Protein AF-A0A257Q2L9-F1 (afdb_monomer)

Structure (mmCIF, N/CA/C/O backbone):
data_AF-A0A257Q2L9-F1
#
_entry.id   AF-A0A257Q2L9-F1
#
loop_
_atom_site.group_PDB
_atom_site.id
_atom_site.type_symbol
_atom_site.label_atom_id
_atom_site.label_alt_id
_atom_site.label_comp_id
_atom_site.label_asym_id
_atom_site.label_entity_id
_atom_site.label_seq_id
_atom_site.pdbx_PDB_ins_code
_atom_site.Cartn_x
_atom_site.Cartn_y
_atom_site.Cartn_z
_atom_site.occupancy
_atom_site.B_iso_or_equiv
_atom_site.auth_seq_id
_atom_site.auth_comp_id
_atom_site.auth_asym_id
_atom_site.auth_atom_id
_atom_site.pdbx_PDB_model_num
ATOM 1 N N . PHE A 1 1 ? 18.406 -19.807 -4.030 1.00 79.56 1 PHE A N 1
ATOM 2 C CA . PHE A 1 1 ? 18.430 -18.349 -3.779 1.00 79.56 1 PHE A CA 1
ATOM 3 C C . PHE A 1 1 ? 18.329 -17.636 -5.131 1.00 79.56 1 PHE A C 1
ATOM 5 O O . PHE A 1 1 ? 18.786 -18.231 -6.098 1.00 79.56 1 PHE A O 1
ATOM 12 N N . ARG A 1 2 ? 17.695 -16.455 -5.247 1.00 90.94 2 ARG A N 1
ATOM 13 C CA . ARG A 1 2 ? 17.621 -15.678 -6.510 1.00 90.94 2 ARG A CA 1
ATOM 14 C C . ARG A 1 2 ? 18.375 -14.357 -6.342 1.00 90.94 2 ARG A C 1
ATOM 16 O O . ARG A 1 2 ? 18.361 -13.810 -5.246 1.00 90.94 2 ARG A O 1
ATOM 23 N N . VAL A 1 3 ? 19.000 -13.860 -7.408 1.00 91.69 3 VAL A N 1
ATOM 24 C CA . VAL A 1 3 ? 19.882 -12.676 -7.382 1.00 91.69 3 VAL A CA 1
ATOM 25 C C . VAL A 1 3 ? 19.344 -11.597 -8.317 1.00 91.69 3 VAL A C 1
ATOM 27 O O . VAL A 1 3 ? 18.954 -11.907 -9.443 1.00 91.69 3 VAL A O 1
ATOM 30 N N . ALA A 1 4 ? 19.328 -10.350 -7.854 1.00 92.25 4 ALA A N 1
ATOM 31 C CA . ALA A 1 4 ? 19.009 -9.176 -8.658 1.00 92.25 4 ALA A CA 1
ATOM 32 C C . ALA A 1 4 ? 20.261 -8.302 -8.805 1.00 92.25 4 ALA A C 1
ATOM 34 O O . ALA A 1 4 ? 20.980 -8.122 -7.822 1.00 92.25 4 ALA A O 1
ATOM 35 N N . LEU A 1 5 ? 20.513 -7.783 -10.008 1.00 91.50 5 LEU A N 1
ATOM 36 C CA . LEU A 1 5 ? 21.499 -6.722 -10.220 1.00 91.50 5 LEU A CA 1
ATOM 37 C C . LEU A 1 5 ? 20.804 -5.377 -10.022 1.00 91.50 5 LEU A C 1
ATOM 39 O O . LEU A 1 5 ? 19.826 -5.092 -10.712 1.00 91.50 5 LEU A O 1
ATOM 43 N N . ASP A 1 6 ? 21.282 -4.628 -9.034 1.00 89.12 6 ASP A N 1
ATOM 44 C CA . ASP A 1 6 ? 20.746 -3.330 -8.622 1.00 89.12 6 ASP A CA 1
ATOM 45 C C . ASP A 1 6 ? 21.347 -2.198 -9.461 1.00 89.12 6 ASP A C 1
ATOM 47 O O . ASP A 1 6 ? 22.515 -2.309 -9.844 1.00 89.12 6 ASP A O 1
ATOM 51 N N . ASP A 1 7 ? 20.564 -1.151 -9.749 1.00 82.25 7 ASP A N 1
ATOM 52 C CA . ASP A 1 7 ? 20.963 -0.005 -10.587 1.00 82.25 7 ASP A CA 1
ATOM 53 C C . ASP A 1 7 ? 21.681 -0.422 -11.894 1.00 82.25 7 ASP A C 1
ATOM 55 O O . ASP A 1 7 ? 22.697 0.155 -12.295 1.00 82.25 7 ASP A O 1
ATOM 59 N N . PHE A 1 8 ? 21.198 -1.484 -12.553 1.00 81.94 8 PHE A N 1
ATOM 60 C CA . PHE A 1 8 ? 21.878 -2.033 -13.723 1.00 81.94 8 PHE A CA 1
ATOM 61 C C . PHE A 1 8 ? 21.611 -1.148 -14.945 1.00 81.94 8 PHE A C 1
ATOM 63 O O . PHE A 1 8 ? 20.453 -0.980 -15.314 1.00 81.94 8 PHE A O 1
ATOM 70 N N . PRO A 1 9 ? 22.633 -0.615 -15.629 1.00 78.12 9 PRO A N 1
ATOM 71 C CA . PRO A 1 9 ? 22.407 0.316 -16.723 1.00 78.12 9 PRO A CA 1
ATOM 72 C C . PRO A 1 9 ? 21.782 -0.399 -17.930 1.00 78.12 9 PRO A C 1
ATOM 74 O O . PRO A 1 9 ? 22.234 -1.458 -18.381 1.00 78.12 9 PRO A O 1
ATOM 77 N N . SER A 1 10 ? 20.713 0.188 -18.472 1.00 74.62 10 SER A N 1
ATOM 78 C CA . SER A 1 10 ? 19.869 -0.429 -19.511 1.00 74.62 10 SER A CA 1
ATOM 79 C C . SER A 1 10 ? 20.574 -0.733 -20.844 1.00 74.62 10 SER A C 1
ATOM 81 O O . SER A 1 10 ? 20.039 -1.480 -21.666 1.00 74.62 10 SER A O 1
ATOM 83 N N . ASN A 1 11 ? 21.775 -0.201 -21.065 1.00 76.94 11 ASN A N 1
ATOM 84 C CA . ASN A 1 11 ? 22.601 -0.402 -22.258 1.00 76.94 11 ASN A CA 1
ATOM 85 C C . ASN A 1 11 ? 23.634 -1.541 -22.144 1.00 76.94 11 ASN A C 1
ATOM 87 O O . ASN A 1 11 ? 24.137 -1.970 -23.183 1.00 76.94 11 ASN A O 1
ATOM 91 N N . ASP A 1 12 ? 23.915 -2.078 -20.950 1.00 78.25 12 ASP A N 1
ATOM 92 C CA . ASP A 1 12 ? 25.084 -2.953 -20.731 1.00 78.25 12 ASP A CA 1
ATOM 93 C C . ASP A 1 12 ? 24.740 -4.429 -20.455 1.00 78.25 12 ASP A C 1
ATOM 95 O O . ASP A 1 12 ? 25.491 -5.148 -19.796 1.00 78.25 12 ASP A O 1
ATOM 99 N N . ILE A 1 13 ? 23.636 -4.943 -21.011 1.00 72.00 13 ILE A N 1
ATOM 100 C CA . ILE A 1 13 ? 23.173 -6.335 -20.798 1.00 72.00 13 ILE A CA 1
ATOM 101 C C . ILE A 1 13 ? 24.238 -7.413 -21.133 1.00 72.00 13 ILE A C 1
ATOM 103 O O . ILE A 1 13 ? 24.156 -8.542 -20.652 1.00 72.00 13 ILE A O 1
ATOM 107 N N . GLY A 1 14 ? 25.267 -7.092 -21.922 1.00 72.19 14 GLY A N 1
ATOM 108 C CA . GLY A 1 14 ? 26.355 -8.018 -22.265 1.00 72.19 14 GLY A CA 1
ATOM 109 C C . GLY A 1 14 ? 27.390 -8.279 -21.160 1.00 72.19 14 GLY A C 1
ATOM 110 O O . GLY A 1 14 ? 28.328 -9.043 -21.392 1.00 72.19 14 GLY A O 1
ATOM 111 N N . LEU A 1 15 ? 27.278 -7.648 -19.986 1.00 77.06 15 LEU A N 1
ATOM 112 C CA . LEU A 1 15 ? 28.275 -7.793 -18.924 1.00 77.06 15 LEU A CA 1
ATOM 113 C C . LEU A 1 15 ? 28.294 -9.214 -18.317 1.00 77.06 15 LEU A C 1
ATOM 115 O O . LEU A 1 15 ? 27.237 -9.786 -18.051 1.00 77.06 15 LEU A O 1
ATOM 119 N N . PRO A 1 16 ? 29.475 -9.779 -17.985 1.00 80.81 16 PRO A N 1
ATOM 120 C CA . PRO A 1 16 ? 29.584 -11.128 -17.413 1.00 80.81 16 PRO A CA 1
ATOM 121 C C . PRO A 1 16 ? 28.797 -11.339 -16.112 1.00 80.81 16 PRO A C 1
ATOM 123 O O . PRO A 1 16 ? 28.384 -12.458 -15.811 1.00 80.81 16 PRO A O 1
ATOM 126 N N . CYS A 1 17 ? 28.568 -10.273 -15.339 1.00 78.31 17 CYS A N 1
ATOM 127 C CA . CYS A 1 17 ? 27.789 -10.326 -14.102 1.00 78.31 17 CYS A CA 1
ATOM 128 C C . CYS A 1 17 ? 26.322 -10.731 -14.330 1.00 78.31 17 CYS A C 1
ATOM 130 O O . CYS A 1 17 ? 25.695 -11.283 -13.425 1.00 78.31 17 CYS A O 1
ATOM 132 N N . VAL A 1 18 ? 25.801 -10.533 -15.543 1.00 84.50 18 VAL A N 1
ATOM 133 C CA . VAL A 1 18 ? 24.432 -10.885 -15.930 1.00 84.50 18 VAL A CA 1
ATOM 134 C C . VAL A 1 18 ? 24.221 -12.401 -15.968 1.00 84.50 18 VAL A C 1
ATOM 136 O O . VAL A 1 18 ? 23.129 -12.873 -15.663 1.00 84.50 18 VAL A O 1
ATOM 139 N N . ALA A 1 19 ? 25.269 -13.184 -16.247 1.00 82.62 19 ALA A N 1
ATOM 140 C CA . ALA A 1 19 ? 25.170 -14.636 -16.424 1.00 82.62 19 ALA A CA 1
ATOM 141 C C . ALA A 1 19 ? 24.644 -15.392 -15.187 1.00 82.62 19 ALA A C 1
ATOM 143 O O . ALA A 1 19 ? 24.067 -16.466 -15.327 1.00 82.62 19 ALA A O 1
ATOM 144 N N . ASN A 1 20 ? 24.828 -14.837 -13.983 1.00 86.19 20 ASN A N 1
ATOM 145 C CA . ASN A 1 20 ? 24.382 -15.446 -12.721 1.00 86.19 20 ASN A CA 1
ATOM 146 C C . ASN A 1 20 ? 23.186 -14.712 -12.084 1.00 86.19 20 ASN A C 1
ATOM 148 O O . ASN A 1 20 ? 22.755 -15.048 -10.973 1.00 86.19 20 ASN A O 1
ATOM 152 N N . ALA A 1 21 ? 22.660 -13.689 -12.756 1.00 91.38 21 ALA A N 1
ATOM 153 C CA . ALA A 1 21 ? 21.521 -12.925 -12.283 1.00 91.38 21 ALA A CA 1
ATOM 154 C C . ALA A 1 21 ? 20.202 -13.623 -12.640 1.00 91.38 21 ALA A C 1
ATOM 156 O O . ALA A 1 21 ? 20.114 -14.417 -13.569 1.00 91.38 21 ALA A O 1
ATOM 157 N N . HIS A 1 22 ? 19.160 -13.326 -11.869 1.00 93.75 22 HIS A N 1
ATOM 158 C CA . HIS A 1 22 ? 17.783 -13.741 -12.158 1.00 93.75 22 HIS A CA 1
ATOM 159 C C . HIS A 1 22 ? 16.908 -12.533 -12.499 1.00 93.75 22 HIS A C 1
ATOM 161 O O . HIS A 1 22 ? 15.916 -12.668 -13.214 1.00 93.75 22 HIS A O 1
ATOM 167 N N . TYR A 1 23 ? 17.271 -11.364 -11.964 1.00 94.69 23 TYR A N 1
ATOM 168 C CA . TYR A 1 23 ? 16.566 -10.113 -12.174 1.00 94.69 23 TYR A CA 1
ATOM 169 C C . TYR A 1 23 ? 17.534 -8.993 -12.546 1.00 94.69 23 TYR A C 1
ATOM 171 O O . TYR A 1 23 ? 18.633 -8.921 -11.990 1.00 94.69 23 TYR A O 1
ATOM 179 N N . LEU A 1 24 ? 17.089 -8.098 -13.421 1.00 93.81 24 LEU A N 1
ATOM 180 C CA . LEU A 1 24 ? 17.705 -6.793 -13.648 1.00 93.81 24 LEU A CA 1
ATOM 181 C C . LEU A 1 24 ? 16.783 -5.717 -13.084 1.00 93.81 24 LEU A C 1
ATOM 183 O O . LEU A 1 24 ? 15.588 -5.716 -13.396 1.00 93.81 24 LEU A O 1
ATOM 187 N N . LYS A 1 25 ? 17.328 -4.837 -12.246 1.00 94.75 25 LYS A N 1
ATOM 188 C CA . LYS A 1 25 ? 16.628 -3.648 -11.768 1.00 94.75 25 LYS A CA 1
ATOM 189 C C . LYS A 1 25 ? 17.051 -2.445 -12.606 1.00 94.75 25 LYS A C 1
ATOM 191 O O . LYS A 1 25 ? 18.247 -2.196 -12.733 1.00 94.75 25 LYS A O 1
ATOM 196 N N . PHE A 1 26 ? 16.071 -1.746 -13.174 1.00 94.19 26 PHE A N 1
ATOM 197 C CA . PHE A 1 26 ? 16.272 -0.513 -13.936 1.00 94.19 26 PHE A CA 1
ATOM 198 C C . PHE A 1 26 ? 15.628 0.663 -13.216 1.00 94.19 26 PHE A C 1
ATOM 200 O O . PHE A 1 26 ? 14.443 0.600 -12.871 1.00 94.19 26 PHE A O 1
ATOM 207 N N . ASP A 1 27 ? 16.388 1.739 -13.047 1.00 93.75 27 ASP A N 1
ATOM 208 C CA . ASP A 1 27 ? 15.905 2.981 -12.455 1.00 93.75 27 ASP A CA 1
ATOM 209 C C . ASP A 1 27 ? 15.210 3.820 -13.534 1.00 93.75 27 ASP A C 1
ATOM 211 O O . ASP A 1 27 ? 15.847 4.354 -14.443 1.00 93.75 27 ASP A O 1
ATOM 215 N N . VAL A 1 28 ? 13.886 3.963 -13.428 1.00 93.81 28 VAL A N 1
ATOM 216 C CA . VAL A 1 28 ? 13.082 4.704 -14.414 1.00 93.81 28 VAL A CA 1
ATOM 217 C C . VAL A 1 28 ? 13.475 6.179 -14.494 1.00 93.81 28 VAL A C 1
ATOM 219 O O . VAL A 1 28 ? 13.439 6.749 -15.586 1.00 93.81 28 VAL A O 1
ATOM 222 N N . LEU A 1 29 ? 13.895 6.788 -13.381 1.00 90.88 29 LEU A N 1
ATOM 223 C CA . LEU A 1 29 ? 14.306 8.193 -13.342 1.00 90.88 29 LEU A CA 1
ATOM 224 C C . LEU A 1 29 ? 15.681 8.405 -13.989 1.00 90.88 29 LEU A C 1
ATOM 226 O O . LEU A 1 29 ? 15.921 9.464 -14.570 1.00 90.88 29 LEU A O 1
ATOM 230 N N . ALA A 1 30 ? 16.578 7.417 -13.900 1.00 90.69 30 ALA A N 1
ATOM 231 C CA . ALA A 1 30 ? 17.928 7.505 -14.459 1.00 90.69 30 ALA A CA 1
ATOM 232 C C . ALA A 1 30 ? 18.009 7.041 -15.926 1.00 90.69 30 ALA A C 1
ATOM 234 O O . ALA A 1 30 ? 18.614 7.713 -16.766 1.00 90.69 30 ALA A O 1
ATOM 235 N N . ASP A 1 31 ? 17.403 5.898 -16.253 1.00 89.69 31 ASP A N 1
ATOM 236 C CA . ASP A 1 31 ? 17.463 5.299 -17.589 1.00 89.69 31 ASP A CA 1
ATOM 237 C C . ASP A 1 31 ? 16.435 5.910 -18.553 1.00 89.69 31 ASP A C 1
ATOM 239 O O . ASP A 1 31 ? 16.732 6.114 -19.739 1.00 89.69 31 ASP A O 1
ATOM 243 N N . GLY A 1 32 ? 15.243 6.227 -18.042 1.00 92.25 32 GLY A N 1
ATOM 244 C CA . GLY A 1 32 ? 14.082 6.648 -18.820 1.00 92.25 32 GLY A CA 1
ATOM 245 C C . GLY A 1 32 ? 13.298 5.478 -19.430 1.00 92.25 32 GLY A C 1
ATOM 246 O O . GLY A 1 32 ? 13.857 4.466 -19.865 1.00 92.25 32 GLY A O 1
ATOM 247 N N . VAL A 1 33 ? 11.975 5.649 -19.517 1.00 93.69 33 VAL A N 1
ATOM 248 C CA . VAL A 1 33 ? 11.012 4.630 -19.981 1.00 93.69 33 VAL A CA 1
ATOM 249 C C . VAL A 1 33 ? 11.373 4.055 -21.357 1.00 93.69 33 VAL A C 1
ATOM 251 O O . VAL A 1 33 ? 11.380 2.838 -21.540 1.00 93.69 33 VAL A O 1
ATOM 254 N N . ASP A 1 34 ? 11.740 4.906 -22.318 1.00 93.00 34 ASP A N 1
ATOM 255 C CA . ASP A 1 34 ? 12.025 4.482 -23.696 1.00 93.00 34 ASP A CA 1
ATOM 256 C C . ASP A 1 34 ? 13.217 3.530 -23.812 1.00 93.00 34 ASP A C 1
ATOM 258 O O . ASP A 1 34 ? 13.216 2.627 -24.657 1.00 93.00 34 ASP A O 1
ATOM 262 N N . LYS A 1 35 ? 14.258 3.737 -22.996 1.00 91.19 35 LYS A N 1
ATOM 263 C CA . LYS A 1 35 ? 15.434 2.860 -23.003 1.00 91.19 35 LYS A CA 1
ATOM 264 C C . LYS A 1 35 ? 15.086 1.520 -22.386 1.00 91.19 35 LYS A C 1
ATOM 266 O O . LYS A 1 35 ? 15.336 0.492 -23.010 1.00 91.19 35 LYS A O 1
ATOM 271 N N . ILE A 1 36 ? 14.429 1.540 -21.226 1.00 92.69 36 ILE A N 1
ATOM 272 C CA . ILE A 1 36 ? 13.998 0.323 -20.537 1.00 92.69 36 ILE A CA 1
ATOM 273 C C . ILE A 1 36 ? 13.116 -0.519 -21.465 1.00 92.69 36 ILE A C 1
ATOM 275 O O . ILE A 1 36 ? 13.408 -1.698 -21.658 1.00 92.69 36 ILE A O 1
ATOM 279 N N . ASN A 1 37 ? 12.129 0.090 -22.133 1.00 93.12 37 ASN A N 1
ATOM 280 C CA . ASN A 1 37 ? 11.228 -0.590 -23.072 1.00 93.12 37 ASN A CA 1
ATOM 281 C C . ASN A 1 37 ? 11.967 -1.366 -24.176 1.00 93.12 37 ASN A C 1
ATOM 283 O O . ASN A 1 37 ? 11.592 -2.491 -24.504 1.00 93.12 37 ASN A O 1
ATOM 287 N N . LYS A 1 38 ? 13.042 -0.799 -24.739 1.00 90.75 38 LYS A N 1
ATOM 288 C CA . LYS A 1 38 ? 13.854 -1.459 -25.784 1.00 90.75 38 LYS A CA 1
ATOM 289 C C . LYS A 1 38 ? 14.692 -2.618 -25.238 1.00 90.75 38 LYS A C 1
ATOM 291 O O . LYS A 1 38 ? 15.034 -3.543 -25.974 1.00 90.75 38 LYS A O 1
ATOM 296 N N . THR A 1 39 ? 15.008 -2.560 -23.954 1.00 90.69 39 THR A N 1
ATOM 297 C CA . THR A 1 39 ? 15.919 -3.456 -23.242 1.00 90.69 39 THR A CA 1
ATOM 298 C C . THR A 1 39 ? 15.195 -4.684 -22.667 1.00 90.69 39 THR A C 1
ATOM 300 O O . THR A 1 39 ? 15.799 -5.758 -22.593 1.00 90.69 39 THR A O 1
ATOM 303 N N . VAL A 1 40 ? 13.890 -4.589 -22.356 1.00 93.12 40 VAL A N 1
ATOM 304 C CA . VAL A 1 40 ? 13.092 -5.692 -21.768 1.00 93.12 40 VAL A CA 1
ATOM 305 C C . VAL A 1 40 ? 13.169 -6.978 -22.594 1.00 93.12 40 VAL A C 1
ATOM 307 O O . VAL A 1 40 ? 13.522 -8.035 -22.071 1.00 93.12 40 VAL A O 1
ATOM 310 N N . ALA A 1 41 ? 12.913 -6.893 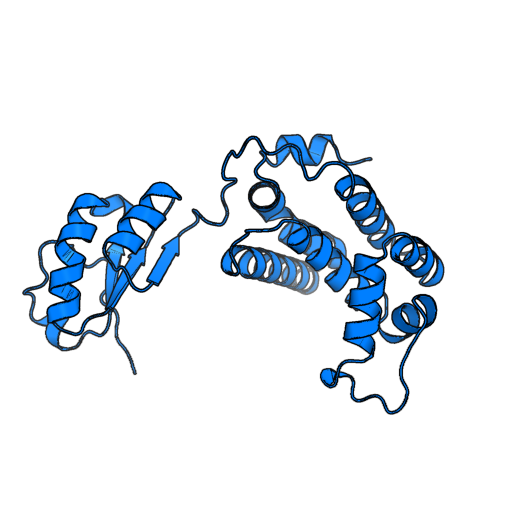-23.903 1.00 91.38 41 ALA A N 1
ATOM 311 C CA . ALA A 1 41 ? 12.911 -8.068 -24.775 1.00 91.38 41 ALA A CA 1
ATOM 312 C C . ALA A 1 41 ? 14.284 -8.764 -24.832 1.00 91.38 41 ALA A C 1
ATOM 314 O O . ALA A 1 41 ? 14.367 -9.986 -24.973 1.00 91.38 41 ALA A O 1
ATOM 315 N N . LEU A 1 42 ? 15.380 -8.004 -24.720 1.00 89.81 42 LEU A N 1
ATOM 316 C CA . LEU A 1 42 ? 16.722 -8.578 -24.657 1.00 89.81 42 LEU A CA 1
ATOM 317 C C . LEU A 1 42 ? 16.958 -9.289 -23.319 1.00 89.81 42 LEU A C 1
ATOM 319 O O . LEU A 1 42 ? 17.436 -10.421 -23.335 1.00 89.81 42 LEU A O 1
ATOM 323 N N . ALA A 1 43 ? 16.575 -8.677 -22.197 1.00 91.00 43 ALA A N 1
ATOM 324 C CA . ALA A 1 43 ? 16.684 -9.295 -20.875 1.00 91.00 43 ALA A CA 1
ATOM 325 C C . ALA A 1 43 ? 15.914 -10.627 -20.805 1.00 91.00 43 ALA A C 1
ATOM 327 O O . ALA A 1 43 ? 16.460 -11.645 -20.377 1.00 91.00 43 ALA A O 1
ATOM 328 N N . HIS A 1 44 ? 14.687 -10.654 -21.329 1.00 93.19 44 HIS A N 1
ATOM 329 C CA . HIS A 1 44 ? 13.862 -11.865 -21.375 1.00 93.19 44 HIS A CA 1
ATOM 330 C C . HIS A 1 44 ? 14.464 -12.976 -22.237 1.00 93.19 44 HIS A C 1
ATOM 332 O O . HIS A 1 44 ? 14.412 -14.143 -21.850 1.00 93.19 44 HIS A O 1
ATOM 338 N N . ARG A 1 45 ? 15.093 -12.642 -23.375 1.00 90.31 45 ARG A N 1
ATOM 339 C CA . ARG A 1 45 ? 15.811 -13.634 -24.203 1.00 90.31 45 ARG A CA 1
ATOM 340 C C . ARG A 1 45 ? 16.981 -14.287 -23.472 1.00 90.31 45 ARG A C 1
ATOM 342 O O . ARG A 1 45 ? 17.328 -15.419 -23.793 1.00 90.31 45 ARG A O 1
ATOM 349 N N . LEU A 1 46 ? 17.563 -13.601 -22.492 1.00 88.94 46 LEU A N 1
ATOM 350 C CA . LEU A 1 46 ? 18.615 -14.138 -21.628 1.00 88.94 46 LEU A CA 1
ATOM 351 C C . LEU A 1 46 ? 18.061 -14.875 -20.397 1.00 88.94 46 LEU A C 1
ATOM 353 O O . LEU A 1 46 ? 18.830 -15.295 -19.539 1.00 88.94 46 LEU A O 1
ATOM 357 N N . GLY A 1 47 ? 16.738 -15.045 -20.299 1.00 90.56 47 GLY A N 1
ATOM 358 C CA . GLY A 1 47 ? 16.081 -15.721 -19.179 1.00 90.56 47 GLY A CA 1
ATOM 359 C C . GLY A 1 47 ? 15.981 -14.878 -17.905 1.00 90.56 47 GLY A C 1
ATOM 360 O O . GLY A 1 47 ? 15.630 -15.407 -16.849 1.00 90.56 47 GLY A O 1
ATOM 361 N N . LEU A 1 48 ? 16.276 -13.580 -17.989 1.00 93.19 48 LEU A N 1
ATOM 362 C CA . LEU A 1 48 ? 16.198 -12.649 -16.868 1.00 93.19 48 LEU A CA 1
ATOM 363 C C . LEU A 1 48 ? 14.797 -12.067 -16.777 1.00 93.19 48 LEU A C 1
ATOM 365 O O . LEU A 1 48 ? 14.135 -11.865 -17.791 1.00 93.19 48 LEU A O 1
ATOM 369 N N . LYS A 1 49 ? 14.376 -11.734 -15.562 1.00 95.56 49 LYS A N 1
ATOM 370 C CA . LYS A 1 49 ? 13.181 -10.922 -15.324 1.00 95.56 49 LYS A CA 1
ATOM 371 C C . LYS A 1 49 ? 13.560 -9.474 -15.061 1.00 95.56 49 LYS A C 1
ATOM 373 O O . LYS A 1 49 ? 14.641 -9.197 -14.545 1.00 95.56 49 LYS A O 1
ATOM 378 N N . VAL A 1 50 ? 12.665 -8.553 -15.377 1.00 95.50 50 VAL A N 1
ATOM 379 C CA . VAL A 1 50 ? 12.919 -7.119 -15.228 1.00 95.50 50 VAL A CA 1
ATOM 380 C C . VAL A 1 50 ? 12.103 -6.546 -14.079 1.00 95.50 50 VAL A C 1
ATOM 382 O O . VAL A 1 50 ? 10.908 -6.812 -13.946 1.00 95.50 50 VAL A O 1
ATOM 385 N N . ILE A 1 51 ? 12.759 -5.742 -13.250 1.00 96.44 51 ILE A N 1
ATOM 386 C CA . ILE A 1 51 ? 12.139 -4.949 -12.195 1.00 96.44 51 ILE A CA 1
ATOM 387 C C . ILE A 1 51 ? 12.351 -3.478 -12.559 1.00 96.44 51 ILE A C 1
ATOM 389 O O . ILE A 1 51 ? 13.489 -3.021 -12.619 1.00 96.44 51 ILE A O 1
ATOM 393 N N . ALA A 1 52 ? 11.276 -2.732 -12.791 1.00 95.75 52 ALA A N 1
ATOM 394 C CA . ALA A 1 52 ? 11.361 -1.278 -12.905 1.00 95.75 52 ALA A CA 1
ATOM 395 C C . ALA A 1 52 ? 11.263 -0.657 -11.510 1.00 95.75 52 ALA A C 1
ATOM 397 O O . ALA A 1 52 ? 10.292 -0.908 -10.790 1.00 95.75 52 ALA A O 1
ATOM 398 N N . GLU A 1 53 ? 12.247 0.147 -11.120 1.00 95.00 53 GLU A N 1
ATOM 399 C CA . GLU A 1 53 ? 12.244 0.860 -9.847 1.00 95.00 53 GLU A CA 1
ATOM 400 C C . GLU A 1 53 ? 12.131 2.374 -10.005 1.00 95.00 53 GLU A C 1
ATOM 402 O O . GLU A 1 53 ? 12.334 2.924 -11.084 1.00 95.00 53 GLU A O 1
ATOM 407 N N . LYS A 1 54 ? 11.757 3.039 -8.906 1.00 92.88 54 LYS A N 1
ATOM 408 C CA . LYS A 1 54 ? 11.455 4.478 -8.854 1.00 92.88 54 LYS A CA 1
ATOM 409 C C . LYS A 1 54 ? 10.391 4.902 -9.879 1.00 92.88 54 LYS A C 1
ATOM 411 O O . LYS A 1 54 ? 10.429 5.998 -10.418 1.00 92.88 54 LYS A O 1
ATOM 416 N N . VAL A 1 55 ? 9.397 4.039 -10.105 1.00 93.44 55 VAL A N 1
ATOM 417 C CA . VAL A 1 55 ? 8.230 4.356 -10.944 1.00 93.44 55 VAL A CA 1
ATOM 418 C C . VAL A 1 55 ? 7.343 5.364 -10.204 1.00 93.44 55 VAL A C 1
ATOM 420 O O . VAL A 1 55 ? 6.789 5.057 -9.139 1.00 93.44 55 VAL A O 1
ATOM 423 N N . GLU A 1 56 ? 7.209 6.573 -10.739 1.00 90.31 56 GLU A N 1
ATOM 424 C CA . GLU A 1 56 ? 6.475 7.658 -10.073 1.00 90.31 56 GLU A CA 1
ATOM 425 C C . GLU A 1 56 ? 5.122 7.983 -10.704 1.00 90.31 56 GLU A C 1
ATOM 427 O O . GLU A 1 56 ? 4.240 8.463 -9.992 1.00 90.31 56 GLU A O 1
ATOM 432 N N . GLU A 1 57 ? 4.929 7.645 -11.981 1.00 89.25 57 GLU A N 1
ATOM 433 C CA . GLU A 1 57 ? 3.731 7.991 -12.748 1.00 89.25 57 GLU A CA 1
ATOM 434 C C . GLU A 1 57 ? 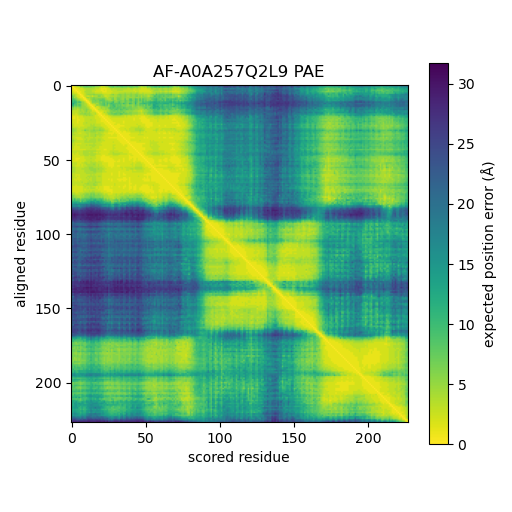3.006 6.758 -13.309 1.00 89.25 57 GLU A C 1
ATOM 436 O O . GLU A 1 57 ? 3.613 5.739 -13.656 1.00 89.25 57 GLU A O 1
ATOM 441 N N . TRP A 1 58 ? 1.678 6.859 -13.419 1.00 86.69 58 TRP A N 1
ATOM 442 C CA . TRP A 1 58 ? 0.831 5.800 -13.980 1.00 86.69 58 TRP A CA 1
ATOM 443 C C . TRP A 1 58 ? 1.129 5.529 -15.458 1.00 86.69 58 TRP A C 1
ATOM 445 O O . TRP A 1 58 ? 1.171 4.369 -15.866 1.00 86.69 58 TRP A O 1
ATOM 455 N N . SER A 1 59 ? 1.417 6.574 -16.237 1.00 90.62 59 SER A N 1
ATOM 456 C CA . SER A 1 59 ? 1.798 6.453 -17.650 1.00 90.62 59 SER A CA 1
ATOM 457 C C . SER A 1 59 ? 3.068 5.625 -17.844 1.00 90.62 59 SER A C 1
ATOM 459 O O . SER A 1 59 ? 3.148 4.812 -18.767 1.00 90.62 59 SER A O 1
ATOM 461 N N . ASP A 1 60 ? 4.046 5.795 -16.951 1.00 93.50 60 ASP A N 1
ATOM 462 C CA . ASP A 1 60 ? 5.305 5.054 -17.001 1.00 93.50 60 ASP A CA 1
ATOM 463 C C . ASP A 1 60 ? 5.052 3.581 -16.690 1.00 93.50 60 ASP A C 1
ATOM 465 O O . ASP A 1 60 ? 5.512 2.704 -17.422 1.00 93.50 60 ASP A O 1
ATOM 469 N N . TYR A 1 61 ? 4.259 3.304 -15.648 1.00 93.50 61 TYR A N 1
ATOM 470 C CA . TYR A 1 61 ? 3.835 1.947 -15.307 1.00 93.50 61 TYR A CA 1
ATOM 471 C C . TYR A 1 61 ? 3.140 1.251 -16.484 1.00 93.50 61 TYR A C 1
ATOM 473 O O . TYR A 1 61 ? 3.494 0.119 -16.815 1.00 93.50 61 TYR A O 1
ATOM 481 N N . GLU A 1 62 ? 2.171 1.906 -17.127 1.00 92.38 62 GLU A N 1
ATOM 482 C CA . GLU A 1 62 ? 1.431 1.329 -18.254 1.00 92.38 62 GLU A CA 1
ATOM 483 C C . GLU A 1 62 ? 2.333 1.048 -19.458 1.00 92.38 62 GLU A C 1
ATOM 485 O O . GLU A 1 62 ? 2.268 -0.044 -20.030 1.00 92.38 62 GLU A O 1
ATOM 490 N N . SER A 1 63 ? 3.212 1.995 -19.799 1.00 94.69 63 SER A N 1
ATOM 491 C CA . SER A 1 63 ? 4.179 1.854 -20.893 1.00 94.69 63 SER A CA 1
ATOM 492 C C . SER A 1 63 ? 5.144 0.688 -20.650 1.00 94.69 63 SER A C 1
ATOM 494 O O . SER A 1 63 ? 5.280 -0.207 -21.487 1.00 94.69 63 SER A O 1
ATOM 496 N N . LEU A 1 64 ? 5.744 0.634 -19.459 1.00 96.12 64 LEU A N 1
ATOM 497 C CA . LEU A 1 64 ? 6.685 -0.416 -19.058 1.00 96.12 64 LEU A CA 1
ATOM 498 C C . LEU A 1 64 ? 6.007 -1.791 -18.959 1.00 96.12 64 LEU A C 1
ATOM 500 O O . LEU A 1 64 ? 6.579 -2.811 -19.351 1.00 96.12 64 LEU A O 1
ATOM 504 N N . LYS A 1 65 ? 4.761 -1.837 -18.478 1.00 94.88 65 LYS A N 1
ATOM 505 C CA . LYS A 1 65 ? 3.953 -3.061 -18.448 1.00 94.88 65 LYS A CA 1
ATOM 506 C C . LYS A 1 65 ? 3.651 -3.566 -19.854 1.00 94.88 65 LYS A C 1
ATOM 508 O O . LYS A 1 65 ? 3.760 -4.768 -20.089 1.00 94.88 65 LYS A O 1
ATOM 513 N N . ALA A 1 66 ? 3.307 -2.675 -20.783 1.00 95.25 66 ALA A N 1
ATOM 514 C CA . ALA A 1 66 ? 3.085 -3.034 -22.182 1.00 95.25 66 ALA A CA 1
ATOM 515 C C . ALA A 1 66 ? 4.365 -3.566 -22.853 1.00 95.25 66 ALA A C 1
ATOM 517 O O . ALA A 1 66 ? 4.286 -4.474 -23.678 1.00 95.25 66 ALA A O 1
ATOM 518 N N . ALA A 1 67 ? 5.538 -3.062 -22.455 1.00 94.56 67 ALA A N 1
ATOM 519 C CA . ALA A 1 67 ? 6.834 -3.570 -22.906 1.00 94.56 67 ALA A CA 1
ATOM 520 C C . ALA A 1 67 ? 7.240 -4.919 -22.279 1.00 94.56 67 ALA A C 1
ATOM 522 O O . ALA A 1 67 ? 8.196 -5.540 -22.740 1.00 94.56 67 ALA A O 1
ATOM 523 N N . GLY A 1 68 ? 6.513 -5.391 -21.260 1.00 95.94 68 GLY A N 1
ATOM 524 C CA . GLY A 1 68 ? 6.711 -6.702 -20.641 1.00 95.94 68 GLY A CA 1
ATOM 525 C C . GLY A 1 68 ? 7.487 -6.695 -19.323 1.00 95.94 68 GLY A C 1
ATOM 526 O O . GLY A 1 68 ? 7.916 -7.758 -18.886 1.00 95.94 68 GLY A O 1
ATOM 527 N N . VAL A 1 69 ? 7.683 -5.548 -18.666 1.00 97.06 69 VAL A N 1
ATOM 528 C CA . VAL A 1 69 ? 8.323 -5.520 -17.337 1.00 97.06 69 VAL A CA 1
ATOM 529 C C . VAL A 1 69 ? 7.573 -6.426 -16.346 1.00 97.06 69 VAL A C 1
ATOM 531 O O . VAL A 1 69 ? 6.348 -6.358 -16.227 1.00 97.06 69 VAL A O 1
ATOM 534 N N . ASP A 1 70 ? 8.314 -7.274 -15.622 1.00 96.62 70 ASP A N 1
ATOM 535 C CA . ASP A 1 70 ? 7.745 -8.305 -14.746 1.00 96.62 70 ASP A CA 1
ATOM 536 C C . ASP A 1 70 ? 7.292 -7.757 -13.383 1.00 96.62 70 ASP A C 1
ATOM 538 O O . ASP A 1 70 ? 6.269 -8.188 -12.843 1.00 96.62 70 ASP A O 1
ATOM 542 N N . PHE A 1 71 ? 8.068 -6.839 -12.797 1.00 95.44 71 PHE A N 1
ATOM 543 C CA . PHE A 1 71 ? 7.820 -6.294 -11.460 1.00 95.44 71 PHE A CA 1
ATOM 544 C C . PHE A 1 71 ? 8.078 -4.791 -11.397 1.00 95.44 71 PHE A C 1
ATOM 546 O O . PHE A 1 71 ? 8.864 -4.241 -12.162 1.00 95.44 71 PHE A O 1
ATOM 553 N N . PHE A 1 72 ? 7.439 -4.138 -10.429 1.00 94.19 72 PHE A N 1
ATOM 554 C CA . PHE A 1 72 ? 7.473 -2.689 -10.278 1.00 94.19 72 PHE A CA 1
ATOM 555 C C . PHE A 1 72 ? 7.721 -2.307 -8.823 1.00 94.19 72 PHE A C 1
ATOM 557 O O . PHE A 1 72 ? 7.132 -2.888 -7.907 1.00 94.19 72 PHE A O 1
ATOM 564 N N . GLN A 1 73 ? 8.552 -1.293 -8.626 1.00 91.75 73 GLN A N 1
ATOM 565 C CA . GLN A 1 73 ? 8.821 -0.649 -7.350 1.00 91.75 73 GLN A CA 1
ATOM 566 C C . GLN A 1 73 ? 8.719 0.865 -7.545 1.00 91.75 73 GLN A C 1
ATOM 568 O O . GLN A 1 73 ? 9.360 1.440 -8.418 1.00 91.75 73 GLN A O 1
ATOM 573 N N . GLY A 1 74 ? 7.922 1.536 -6.722 1.00 89.94 74 GLY A N 1
ATOM 574 C CA . GLY A 1 74 ? 7.712 2.970 -6.866 1.00 89.94 74 GLY A CA 1
ATOM 575 C C . GLY A 1 74 ? 6.547 3.476 -6.032 1.00 89.94 74 GLY A C 1
ATOM 576 O O . GLY A 1 74 ? 6.009 2.741 -5.204 1.00 89.94 74 GLY A O 1
ATOM 577 N N . HIS A 1 75 ? 6.165 4.730 -6.252 1.00 84.44 75 HIS A N 1
ATOM 578 C CA . HIS A 1 75 ? 5.107 5.404 -5.492 1.00 84.44 75 HIS A CA 1
ATOM 579 C C . HIS A 1 75 ? 3.891 5.800 -6.336 1.00 84.44 75 HIS A C 1
ATOM 581 O O . HIS A 1 75 ? 2.921 6.292 -5.764 1.00 84.44 75 HIS A O 1
ATOM 587 N N . PHE A 1 76 ? 3.898 5.537 -7.647 1.00 82.62 76 PHE A N 1
ATOM 588 C CA . PHE A 1 76 ? 2.801 5.875 -8.567 1.00 82.62 76 PHE A CA 1
ATOM 589 C C . PHE A 1 76 ? 1.417 5.405 -8.078 1.00 82.62 76 PHE A C 1
ATOM 591 O O . PHE A 1 76 ? 0.449 6.155 -8.124 1.00 82.62 76 PHE A O 1
ATOM 598 N N . PHE A 1 77 ? 1.324 4.202 -7.498 1.00 78.31 77 PHE A N 1
ATOM 599 C CA . PHE A 1 77 ? 0.067 3.643 -6.981 1.00 78.31 77 PHE A CA 1
ATOM 600 C C . PHE A 1 77 ? -0.447 4.317 -5.697 1.00 78.31 77 PHE A C 1
ATOM 602 O O . PHE A 1 77 ? -1.569 4.044 -5.277 1.00 78.31 77 PHE A O 1
ATOM 609 N N . ALA A 1 78 ? 0.385 5.130 -5.043 1.00 75.38 78 ALA A N 1
ATOM 610 C CA . ALA A 1 78 ? 0.065 5.890 -3.837 1.00 75.38 78 ALA A CA 1
ATOM 611 C C . ALA A 1 78 ? -0.052 7.397 -4.112 1.00 75.38 78 ALA A C 1
ATOM 613 O O . ALA A 1 78 ? -0.085 8.182 -3.165 1.00 75.38 78 ALA A O 1
ATOM 614 N N . ARG A 1 79 ? -0.124 7.798 -5.387 1.00 76.69 79 ARG A N 1
ATOM 615 C CA . ARG A 1 79 ? -0.507 9.148 -5.809 1.00 76.69 79 ARG A CA 1
ATOM 616 C C . ARG A 1 79 ? -1.956 9.124 -6.322 1.00 76.69 79 ARG A C 1
ATOM 618 O O . ARG A 1 79 ? -2.353 8.129 -6.934 1.00 76.69 79 ARG A O 1
ATOM 625 N N . PRO A 1 80 ? -2.758 10.174 -6.068 1.00 59.91 80 PRO A N 1
ATOM 626 C CA . PRO A 1 80 ? -4.091 10.296 -6.652 1.00 59.91 80 PRO A CA 1
ATOM 627 C C . PRO A 1 80 ? -3.989 10.359 -8.175 1.00 59.91 80 PRO A C 1
ATOM 629 O O . PRO A 1 80 ? -3.252 11.185 -8.716 1.00 59.91 80 PRO A O 1
ATOM 632 N N . GLU A 1 81 ? -4.748 9.517 -8.867 1.00 67.19 81 GLU A N 1
ATOM 633 C CA . GLU A 1 81 ? -4.930 9.646 -10.307 1.00 67.19 81 GLU A CA 1
ATOM 634 C C . GLU A 1 81 ? -6.099 10.608 -10.485 1.00 67.19 81 GLU A C 1
ATOM 636 O O . GLU A 1 81 ? -7.217 10.278 -10.113 1.00 67.19 81 GLU A O 1
ATOM 641 N N . MET A 1 82 ? -5.858 11.834 -10.952 1.00 58.50 82 MET A N 1
ATOM 642 C CA . MET A 1 82 ? -6.887 12.884 -11.001 1.00 58.50 82 MET A CA 1
ATOM 643 C C . MET A 1 82 ? -7.987 12.543 -12.025 1.00 58.50 82 MET A C 1
ATOM 645 O O . MET A 1 82 ? -8.039 13.094 -13.122 1.00 58.50 82 MET A O 1
ATOM 649 N N . ILE A 1 83 ? -8.886 11.627 -11.670 1.00 54.62 83 ILE A N 1
ATOM 650 C CA . ILE A 1 83 ? -10.021 11.204 -12.478 1.00 54.62 83 ILE A CA 1
ATOM 651 C C . ILE A 1 83 ? -11.222 12.046 -12.047 1.00 54.62 83 ILE A C 1
ATOM 653 O O . ILE A 1 83 ? -11.661 12.009 -10.897 1.00 54.62 83 ILE A O 1
ATOM 657 N N . LEU A 1 84 ? -11.813 12.783 -12.989 1.00 44.53 84 LEU A N 1
ATOM 658 C CA . LEU A 1 84 ? -13.097 13.474 -12.820 1.00 44.53 84 LEU A CA 1
ATOM 659 C C . LEU A 1 84 ? -14.245 12.449 -12.668 1.00 44.53 84 LEU A C 1
ATOM 661 O O . LEU A 1 84 ? -15.067 12.279 -13.566 1.00 44.53 84 LEU A O 1
ATOM 665 N N . ARG A 1 85 ? -14.324 11.728 -11.542 1.00 41.97 85 ARG A N 1
ATOM 666 C CA . ARG A 1 85 ? -15.442 10.822 -11.223 1.00 41.97 85 ARG A CA 1
ATOM 667 C C . ARG A 1 85 ? -16.270 11.352 -10.057 1.00 41.97 85 ARG A C 1
ATOM 669 O O . ARG A 1 85 ? -15.810 11.479 -8.931 1.00 41.97 85 ARG A O 1
ATOM 676 N N . GLN A 1 86 ? -17.551 11.595 -10.329 1.00 40.81 86 GLN A N 1
ATOM 677 C CA . GLN A 1 86 ? -18.526 12.130 -9.370 1.00 40.81 86 GLN A CA 1
ATOM 678 C C . GLN A 1 86 ? -19.122 11.085 -8.397 1.00 40.81 86 GLN A C 1
ATOM 680 O O . GLN A 1 86 ? -19.912 11.450 -7.531 1.00 40.81 86 GLN A O 1
ATOM 685 N N . SER A 1 87 ? -18.793 9.791 -8.500 1.00 43.28 87 SER A N 1
ATOM 686 C CA . SER A 1 87 ? -19.696 8.743 -7.975 1.00 43.28 87 SER A CA 1
ATOM 687 C C . SER A 1 87 ? -19.551 8.336 -6.499 1.00 43.28 87 SER A C 1
ATOM 689 O O . SER A 1 87 ? -20.383 7.584 -6.006 1.00 43.28 87 SER A O 1
ATOM 691 N N . ILE A 1 88 ? -18.571 8.845 -5.746 1.00 46.03 88 ILE A N 1
ATOM 692 C CA . ILE A 1 88 ? -18.336 8.413 -4.351 1.00 46.03 88 ILE A CA 1
ATOM 693 C C . ILE A 1 88 ? -18.792 9.493 -3.354 1.00 46.03 88 ILE A C 1
ATOM 695 O O . ILE A 1 88 ? -18.046 9.842 -2.457 1.00 46.03 88 ILE A O 1
ATOM 699 N N . ARG A 1 89 ? -19.960 10.129 -3.511 1.00 48.22 89 ARG A N 1
ATOM 700 C CA . ARG A 1 89 ? -20.387 11.192 -2.563 1.00 48.22 89 ARG A CA 1
ATOM 701 C C . ARG A 1 89 ? -21.263 10.686 -1.413 1.00 48.22 89 ARG A C 1
ATOM 703 O O . ARG A 1 89 ? -21.099 11.146 -0.291 1.00 48.22 89 ARG A O 1
ATOM 710 N N . ALA A 1 90 ? -22.138 9.709 -1.653 1.00 46.06 90 ALA A N 1
ATOM 711 C CA . ALA A 1 90 ? -23.158 9.323 -0.670 1.00 46.06 90 ALA A CA 1
ATOM 712 C C . ALA A 1 90 ? -22.653 8.390 0.453 1.00 46.06 90 ALA A C 1
ATOM 714 O O . ALA A 1 90 ? -23.133 8.492 1.575 1.00 46.06 90 ALA A O 1
ATOM 715 N N . ASN A 1 91 ? -21.657 7.527 0.196 1.00 57.81 91 ASN A N 1
ATOM 716 C CA . ASN A 1 91 ? -21.160 6.568 1.200 1.00 57.81 91 ASN A CA 1
ATOM 717 C C . ASN A 1 91 ? -19.988 7.107 2.059 1.00 57.81 91 ASN A C 1
ATOM 719 O O . ASN A 1 91 ? -19.621 6.517 3.071 1.00 57.81 91 ASN A O 1
ATOM 723 N N . LYS A 1 92 ? -19.407 8.259 1.683 1.00 61.88 92 LYS A N 1
ATOM 724 C CA . LYS A 1 92 ? -18.251 8.866 2.373 1.00 61.88 92 LYS A CA 1
ATOM 725 C C . LYS A 1 92 ? -18.606 9.403 3.756 1.00 61.88 92 LYS A C 1
ATOM 727 O O . LYS A 1 92 ? -17.952 9.053 4.730 1.00 61.88 92 LYS A O 1
ATOM 732 N N . ALA A 1 93 ? -19.647 10.231 3.849 1.00 65.88 93 ALA A N 1
ATOM 733 C CA . ALA A 1 93 ? -20.024 10.889 5.102 1.00 65.88 93 ALA A CA 1
ATOM 734 C C . ALA A 1 93 ? -20.413 9.877 6.191 1.00 65.88 93 ALA A C 1
ATOM 736 O O . ALA A 1 93 ? -20.067 10.044 7.360 1.00 65.88 93 ALA A O 1
ATOM 737 N N . HIS A 1 94 ? -21.078 8.787 5.796 1.00 69.19 94 HIS A N 1
ATOM 738 C CA . HIS A 1 94 ? -21.472 7.730 6.720 1.00 69.19 94 HIS A CA 1
ATOM 739 C C . HIS A 1 94 ? -20.265 6.983 7.289 1.00 69.19 94 HIS A C 1
ATOM 741 O O . HIS A 1 94 ? -20.130 6.882 8.510 1.00 69.19 94 HIS A O 1
ATOM 747 N N . LEU A 1 95 ? -19.340 6.558 6.422 1.00 69.69 95 LEU A N 1
ATOM 748 C CA . LEU A 1 95 ? -18.089 5.916 6.828 1.00 69.69 95 LEU A CA 1
ATOM 749 C C . LEU A 1 95 ? -17.252 6.840 7.713 1.00 69.69 95 LEU A C 1
ATOM 751 O O . LEU A 1 95 ? -16.827 6.418 8.780 1.00 69.69 95 LEU A O 1
ATOM 755 N N . LEU A 1 96 ? -17.087 8.109 7.340 1.00 69.12 96 LEU A N 1
ATOM 756 C CA . LEU A 1 96 ? -16.363 9.096 8.147 1.00 69.12 96 LEU A CA 1
ATOM 757 C C . LEU A 1 96 ? -17.004 9.300 9.527 1.00 69.12 96 LEU A C 1
ATOM 759 O O . LEU A 1 96 ? -16.297 9.295 10.531 1.00 69.12 96 LEU A O 1
ATOM 763 N N . SER A 1 97 ? -18.335 9.382 9.609 1.00 72.94 97 SER A N 1
ATOM 764 C CA . SER A 1 97 ? -19.032 9.482 10.900 1.00 72.94 97 SER A CA 1
ATOM 765 C C . SER A 1 97 ? -18.833 8.239 11.779 1.00 72.94 97 SER A C 1
ATOM 767 O O . SER A 1 97 ? -18.707 8.353 12.996 1.00 72.94 97 SER A O 1
ATOM 769 N N . LEU A 1 98 ? -18.749 7.050 11.169 1.00 76.06 98 LEU A N 1
ATOM 770 C CA . LEU A 1 98 ? -18.460 5.798 11.867 1.00 76.06 98 LEU A CA 1
ATOM 771 C C . LEU A 1 98 ? -16.994 5.747 12.337 1.00 76.06 98 LEU A C 1
ATOM 773 O O . LEU A 1 98 ? -16.722 5.254 13.427 1.00 76.06 98 LEU A O 1
ATOM 777 N N . LEU A 1 99 ? -16.054 6.295 11.558 1.00 73.88 99 LEU A N 1
ATOM 778 C CA . LEU A 1 99 ? -14.642 6.429 11.940 1.00 73.88 99 LEU A CA 1
ATOM 779 C C . LEU A 1 99 ? -14.466 7.339 13.159 1.00 73.88 99 LEU A C 1
ATOM 781 O O . LEU A 1 99 ? -13.732 6.976 14.076 1.00 73.88 99 LEU A O 1
ATOM 785 N N . VAL A 1 100 ? -15.158 8.482 13.174 1.00 76.00 100 VAL A N 1
ATOM 786 C CA . VAL A 1 100 ? -15.165 9.422 14.307 1.00 76.00 100 VAL A CA 1
ATOM 787 C C . VAL A 1 100 ? -15.755 8.756 15.548 1.00 76.00 100 VAL A C 1
ATOM 789 O O . VAL A 1 100 ? -15.114 8.751 16.595 1.00 76.00 100 VAL A O 1
ATOM 792 N N . LEU A 1 101 ? -16.917 8.106 15.417 1.00 80.69 101 LEU A N 1
ATOM 793 C CA . LEU A 1 101 ? -17.558 7.377 16.518 1.00 80.69 101 LEU A CA 1
ATOM 794 C C . LEU A 1 101 ? -16.625 6.323 17.134 1.00 80.69 101 LEU A C 1
ATOM 796 O O . LEU A 1 101 ? -16.589 6.139 18.344 1.00 80.69 101 LEU A O 1
ATOM 800 N N . LEU A 1 102 ? -15.839 5.635 16.306 1.00 77.62 102 LEU A N 1
ATOM 801 C CA . LEU A 1 102 ? -14.917 4.597 16.759 1.00 77.62 102 LEU A CA 1
ATOM 802 C C . LEU A 1 102 ? -13.649 5.132 17.446 1.00 77.62 102 LEU A C 1
ATOM 804 O O . LEU A 1 102 ? -12.935 4.329 18.058 1.00 77.62 102 LEU A O 1
ATOM 808 N N . GLN A 1 103 ? -13.347 6.430 17.335 1.00 72.12 103 GLN A N 1
ATOM 809 C CA . GLN A 1 103 ? -12.237 7.072 18.051 1.00 72.12 103 GLN A CA 1
ATOM 810 C C . GLN A 1 103 ? -12.583 7.443 19.490 1.00 72.12 103 GLN A C 1
ATOM 812 O O . GLN A 1 103 ? -11.668 7.565 20.300 1.00 72.12 103 GLN A O 1
ATOM 817 N N . ASP A 1 104 ? -13.866 7.587 19.815 1.00 80.44 104 ASP A N 1
ATOM 818 C CA . ASP A 1 104 ? -14.298 7.851 21.182 1.00 80.44 104 ASP A CA 1
ATOM 819 C C . ASP A 1 104 ? -13.946 6.654 22.086 1.00 80.44 104 ASP A C 1
ATOM 821 O O . ASP A 1 104 ? -14.343 5.511 21.839 1.00 80.44 104 ASP A O 1
ATOM 825 N N . GLU A 1 105 ? -13.149 6.906 23.127 1.00 70.44 105 GLU A N 1
ATOM 826 C CA . GLU A 1 105 ? -12.735 5.886 24.097 1.00 70.44 105 GLU A CA 1
ATOM 827 C C . GLU A 1 105 ? -13.899 5.394 24.964 1.00 70.44 105 GLU A C 1
ATOM 829 O O . GLU A 1 105 ? -13.818 4.294 25.514 1.00 70.44 105 GLU A O 1
ATOM 834 N N . GLN A 1 106 ? -14.987 6.165 25.052 1.00 78.75 106 GLN A N 1
ATOM 835 C CA . GLN A 1 106 ? -16.199 5.807 25.791 1.00 78.75 106 GLN A CA 1
ATOM 836 C C . GLN A 1 106 ? -17.290 5.190 24.907 1.00 78.75 106 GLN A C 1
ATOM 838 O O . GLN A 1 106 ? -18.383 4.895 25.397 1.00 78.75 106 GLN A O 1
ATOM 843 N N . VAL A 1 107 ? -17.011 4.951 23.618 1.00 84.44 107 VAL A N 1
ATOM 844 C CA . VAL A 1 107 ? -18.003 4.389 22.697 1.00 84.44 107 VAL A CA 1
ATOM 845 C C . VAL A 1 107 ? -18.480 3.007 23.150 1.00 84.44 107 VAL A C 1
ATOM 847 O O . VAL A 1 107 ? -17.691 2.105 23.451 1.00 84.44 107 VAL A O 1
ATOM 850 N N . THR A 1 108 ? -19.797 2.811 23.159 1.00 85.88 108 THR A N 1
ATOM 851 C CA . THR A 1 108 ? -20.399 1.516 23.480 1.00 85.88 108 THR A CA 1
ATOM 852 C C . THR A 1 108 ? -20.462 0.617 22.246 1.00 85.88 108 THR A C 1
ATOM 854 O O . THR A 1 108 ? -20.616 1.071 21.110 1.00 85.88 108 THR A O 1
ATOM 857 N N . LEU A 1 109 ? -20.378 -0.698 22.468 1.00 81.25 109 LEU A N 1
ATOM 858 C CA . LEU A 1 109 ? -20.571 -1.695 21.410 1.00 81.25 109 LEU A CA 1
ATOM 859 C C . LEU A 1 109 ? -21.942 -1.550 20.734 1.00 81.25 109 LEU A C 1
ATOM 861 O O . LEU A 1 109 ? -22.038 -1.738 19.525 1.00 81.25 109 LEU A O 1
ATOM 865 N N . ASP A 1 110 ? -22.977 -1.172 21.485 1.00 82.94 110 ASP A N 1
ATOM 866 C CA . ASP A 1 110 ? -24.326 -0.988 20.949 1.00 82.94 110 ASP A CA 1
ATOM 867 C C . ASP A 1 110 ? -24.410 0.226 20.011 1.00 82.94 110 ASP A C 1
ATOM 869 O O . ASP A 1 110 ? -24.963 0.103 18.921 1.00 82.94 110 ASP A O 1
ATOM 873 N N . ALA A 1 111 ? -23.769 1.352 20.350 1.00 84.06 111 ALA A N 1
ATOM 874 C CA . ALA A 1 111 ? -23.705 2.521 19.466 1.00 84.06 111 ALA A CA 1
ATOM 875 C C . ALA A 1 111 ? -22.979 2.205 18.146 1.00 84.06 111 ALA A C 1
ATOM 877 O O . ALA A 1 111 ? -23.401 2.621 17.063 1.00 84.06 111 ALA A O 1
ATOM 878 N N . VAL A 1 112 ? -21.901 1.417 18.218 1.00 84.06 112 VAL A N 1
ATOM 879 C CA . VAL A 1 112 ? -21.192 0.933 17.025 1.00 84.06 112 VAL A CA 1
ATOM 880 C C . VAL A 1 112 ? -22.069 -0.017 16.215 1.00 84.06 112 VAL A C 1
ATOM 882 O O . VAL A 1 112 ? -22.119 0.101 14.990 1.00 84.06 112 VAL A O 1
ATOM 885 N N . ALA A 1 113 ? -22.770 -0.941 16.874 1.00 79.88 113 ALA A N 1
ATOM 886 C CA . ALA A 1 113 ? -23.666 -1.878 16.211 1.00 79.88 113 ALA A CA 1
ATOM 887 C C . ALA A 1 113 ? -24.795 -1.152 15.477 1.00 79.88 113 ALA A C 1
ATOM 889 O O . ALA A 1 113 ? -25.006 -1.448 14.305 1.00 79.88 113 ALA A O 1
ATOM 890 N N . GLU A 1 114 ? -25.456 -0.172 16.103 1.00 83.88 114 GLU A N 1
ATOM 891 C CA . GLU A 1 114 ? -26.489 0.644 15.452 1.00 83.88 114 GLU A CA 1
ATOM 892 C C . GLU A 1 114 ? -25.954 1.334 14.200 1.00 83.88 114 GLU A C 1
ATOM 894 O O . GLU A 1 114 ? -26.549 1.246 13.122 1.00 83.88 114 GLU A O 1
ATOM 899 N N . LYS A 1 115 ? -24.785 1.970 14.313 1.00 80.44 115 LYS A N 1
ATOM 900 C CA . LYS A 1 115 ? -24.201 2.704 13.195 1.00 80.44 115 LYS A CA 1
ATOM 901 C C . LYS A 1 115 ? -23.741 1.774 12.066 1.00 80.44 115 LYS A C 1
ATOM 903 O O . LYS A 1 115 ? -23.937 2.110 10.901 1.00 80.44 115 LYS A O 1
ATOM 908 N N . VAL A 1 116 ? -23.216 0.586 12.367 1.00 76.94 116 VAL A N 1
ATOM 909 C CA . VAL A 1 116 ? -22.912 -0.439 11.348 1.00 76.94 116 VAL A CA 1
ATOM 910 C C . VAL A 1 116 ? -24.191 -0.958 10.684 1.00 76.94 116 VAL A C 1
ATOM 912 O O . VAL A 1 116 ? -24.203 -1.135 9.469 1.00 76.94 116 VAL A O 1
ATOM 915 N N . ASN A 1 117 ? -25.276 -1.140 11.443 1.00 74.81 117 ASN A N 1
ATOM 916 C CA . ASN A 1 117 ? -26.541 -1.697 10.946 1.00 74.81 117 ASN A CA 1
ATOM 917 C C . ASN A 1 117 ? -27.228 -0.804 9.899 1.00 74.81 117 ASN A C 1
ATOM 919 O O . ASN A 1 117 ? -28.004 -1.279 9.074 1.00 74.81 117 ASN A O 1
ATOM 923 N N . THR A 1 118 ? -26.926 0.496 9.910 1.00 74.31 118 THR A N 1
ATOM 924 C CA . THR A 1 118 ? -27.398 1.439 8.881 1.00 74.31 118 THR A CA 1
ATOM 925 C C . THR A 1 118 ? -26.682 1.292 7.529 1.00 74.31 118 THR A C 1
ATOM 927 O O . THR A 1 118 ? -27.142 1.855 6.539 1.00 74.31 118 THR A O 1
ATOM 930 N N . ASP A 1 119 ? -25.597 0.509 7.456 1.00 70.25 119 ASP A N 1
ATOM 931 C CA . ASP A 1 119 ? -24.882 0.176 6.221 1.00 70.25 119 ASP A CA 1
ATOM 932 C C . ASP A 1 119 ? -24.978 -1.333 5.932 1.00 70.25 119 ASP A C 1
ATOM 934 O O . ASP A 1 119 ? -24.382 -2.182 6.608 1.00 70.25 119 ASP A O 1
ATOM 938 N N . LEU A 1 120 ? -25.729 -1.674 4.882 1.00 61.00 120 LEU A N 1
ATOM 939 C CA . LEU A 1 120 ? -25.978 -3.056 4.470 1.00 61.00 120 LEU A CA 1
ATOM 940 C C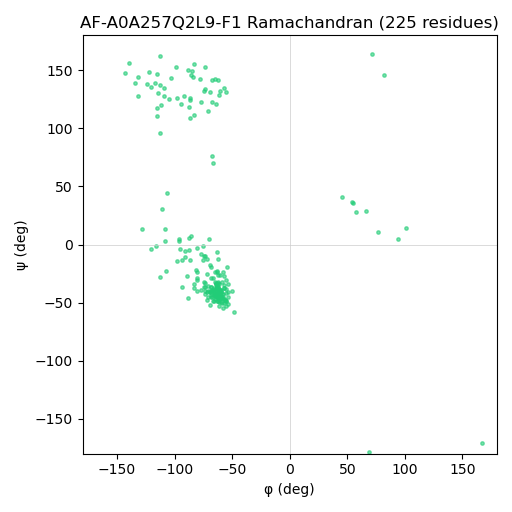 . LEU A 1 120 ? -24.692 -3.794 4.051 1.00 61.00 120 LEU A C 1
ATOM 942 O O . LEU A 1 120 ? -24.548 -4.992 4.312 1.00 61.00 120 LEU A O 1
ATOM 946 N N . ALA A 1 121 ? -23.743 -3.097 3.419 1.00 63.62 121 ALA A N 1
ATOM 947 C CA . ALA A 1 121 ? -22.502 -3.693 2.932 1.00 63.62 121 ALA A CA 1
ATOM 948 C C . ALA A 1 121 ? -21.539 -4.000 4.087 1.00 63.62 121 ALA A C 1
ATOM 950 O O . ALA A 1 121 ? -20.956 -5.091 4.132 1.00 63.62 121 ALA A O 1
ATOM 951 N N . LEU A 1 122 ? -21.404 -3.077 5.044 1.00 70.50 122 LEU A N 1
ATOM 952 C CA . LEU A 1 122 ? -20.644 -3.300 6.277 1.00 70.50 122 LEU A CA 1
ATOM 953 C C . LEU A 1 122 ? -21.255 -4.426 7.112 1.00 70.50 122 LEU A C 1
ATOM 955 O O . LEU A 1 122 ? -20.528 -5.324 7.544 1.00 70.50 122 LEU A O 1
ATOM 959 N N . SER A 1 123 ? -22.579 -4.420 7.275 1.00 65.00 123 SER A N 1
ATOM 960 C CA . SER A 1 123 ? -23.318 -5.443 8.025 1.00 65.00 123 SER A CA 1
ATOM 961 C C . SER A 1 123 ? -23.106 -6.843 7.446 1.00 65.00 123 SER A C 1
ATOM 963 O O . SER A 1 123 ? -22.773 -7.784 8.170 1.00 65.00 123 SER A O 1
ATOM 965 N N . TYR A 1 124 ? -23.201 -6.985 6.122 1.00 62.44 1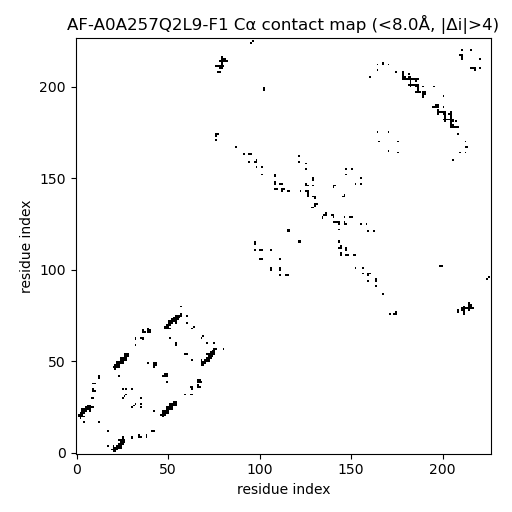24 TYR A N 1
ATOM 966 C CA . TYR A 1 124 ? -22.952 -8.258 5.447 1.00 62.44 124 TYR A CA 1
ATOM 967 C C . TYR A 1 124 ? -21.502 -8.743 5.609 1.00 62.44 124 TYR A C 1
ATOM 969 O O . TYR A 1 124 ? -21.267 -9.919 5.902 1.00 62.44 124 TYR A O 1
ATOM 977 N N . ARG A 1 125 ? -20.513 -7.850 5.448 1.00 65.50 125 ARG A N 1
ATOM 978 C CA . ARG A 1 125 ? -19.087 -8.189 5.624 1.00 65.50 125 ARG A CA 1
ATOM 979 C C . ARG A 1 125 ? -18.782 -8.628 7.055 1.00 65.50 125 ARG A C 1
ATOM 981 O O . ARG A 1 125 ? -18.067 -9.615 7.230 1.00 65.50 125 ARG A O 1
ATOM 988 N N . LEU A 1 126 ? -19.367 -7.950 8.045 1.00 71.75 126 LEU A N 1
ATOM 989 C CA . LEU A 1 126 ? -19.243 -8.290 9.462 1.00 71.75 126 LEU A CA 1
ATOM 990 C C . LEU A 1 126 ? -19.737 -9.718 9.718 1.00 71.75 126 LEU A C 1
ATOM 992 O O . LEU A 1 126 ? -18.989 -10.562 10.210 1.00 71.75 126 LEU A O 1
ATOM 996 N N . LEU A 1 127 ? -20.974 -10.014 9.310 1.00 67.50 127 LEU A N 1
ATOM 997 C CA . LEU A 1 127 ? -21.585 -11.332 9.490 1.00 67.50 127 LEU A CA 1
ATOM 998 C C . LEU A 1 127 ? -20.814 -12.425 8.741 1.00 67.50 127 LEU A C 1
ATOM 1000 O O . LEU A 1 127 ? -20.657 -13.534 9.251 1.00 67.50 127 LEU A O 1
ATOM 1004 N N . ARG A 1 128 ? -20.290 -12.134 7.546 1.00 66.75 128 ARG A N 1
ATOM 1005 C CA . ARG A 1 128 ? -19.478 -13.087 6.778 1.00 66.75 128 ARG A CA 1
ATOM 1006 C C . ARG A 1 128 ? -18.135 -13.381 7.446 1.00 66.75 128 ARG A C 1
ATOM 1008 O O . ARG A 1 128 ? -17.713 -14.534 7.431 1.00 66.75 128 ARG A O 1
ATOM 1015 N N . LEU A 1 129 ? -17.476 -12.374 8.022 1.00 67.62 129 LEU A N 1
ATOM 1016 C CA . LEU A 1 129 ? -16.231 -12.548 8.776 1.00 67.62 129 LEU A CA 1
ATOM 1017 C C . LEU A 1 129 ? -16.467 -13.419 10.012 1.00 67.62 129 LEU A C 1
ATOM 1019 O O . LEU A 1 129 ? -15.747 -14.397 10.217 1.00 67.62 129 LEU A O 1
ATOM 1023 N N . VAL A 1 130 ? -17.513 -13.096 10.779 1.00 72.50 130 VAL A N 1
ATOM 1024 C CA . VAL A 1 130 ? -17.901 -13.837 11.985 1.00 72.50 130 VAL A CA 1
ATOM 1025 C C . VAL A 1 130 ? -18.194 -15.301 11.663 1.00 72.50 130 VAL A C 1
ATOM 1027 O O . VAL A 1 130 ? -17.710 -16.196 12.344 1.00 72.50 130 VAL A O 1
ATOM 1030 N N . ASN A 1 131 ? -18.894 -15.562 10.562 1.00 70.44 131 ASN A N 1
ATOM 1031 C CA . ASN A 1 131 ? -19.227 -16.917 10.118 1.00 70.44 131 ASN A CA 1
ATOM 1032 C C . ASN A 1 131 ? -18.142 -17.600 9.269 1.00 70.44 131 ASN A C 1
ATOM 1034 O O . ASN A 1 131 ? -18.393 -18.662 8.696 1.00 70.44 131 ASN A O 1
ATOM 1038 N N . SER A 1 132 ? -16.960 -17.000 9.127 1.00 71.25 132 SER A N 1
ATOM 1039 C CA . SER A 1 132 ? -15.892 -17.592 8.325 1.00 71.25 132 SER A CA 1
ATOM 1040 C C . SER A 1 132 ? -15.247 -18.785 9.037 1.00 71.25 132 SER A C 1
ATOM 1042 O O . SER A 1 132 ? -15.184 -18.854 10.266 1.00 71.25 132 SER A O 1
ATOM 1044 N N . ALA A 1 133 ? -14.696 -19.715 8.250 1.00 55.22 133 ALA A N 1
ATOM 1045 C CA . ALA A 1 133 ? -13.992 -20.885 8.775 1.00 55.22 133 ALA A CA 1
ATOM 1046 C C . ALA A 1 133 ? -12.801 -20.515 9.681 1.00 55.22 133 ALA A C 1
ATOM 1048 O O . ALA A 1 133 ? -12.443 -21.296 10.556 1.00 55.22 133 ALA A O 1
ATOM 1049 N N . ALA A 1 134 ? -12.237 -19.311 9.519 1.00 56.62 134 ALA A N 1
ATOM 1050 C CA . ALA A 1 134 ? -11.148 -18.792 10.345 1.00 56.62 134 ALA A CA 1
ATOM 1051 C C . ALA A 1 134 ? -11.533 -18.605 11.826 1.00 56.62 134 ALA A C 1
ATOM 1053 O O . ALA A 1 134 ? -10.651 -18.614 12.679 1.00 56.62 134 ALA A O 1
ATOM 1054 N N . ILE A 1 135 ? -12.828 -18.455 12.135 1.00 62.12 135 ILE A N 1
ATOM 1055 C CA . ILE A 1 135 ? -13.336 -18.299 13.510 1.00 62.12 135 ILE A CA 1
ATOM 1056 C C . ILE A 1 135 ? -13.862 -19.635 14.075 1.00 62.12 135 ILE A C 1
ATOM 1058 O O . ILE A 1 135 ? -14.007 -19.784 15.286 1.00 62.12 135 ILE A O 1
ATOM 1062 N N . GLY A 1 136 ? -14.077 -20.649 13.226 1.00 59.66 136 GLY A N 1
ATOM 1063 C CA . GLY A 1 136 ? -14.300 -22.036 13.661 1.00 59.66 136 GLY A CA 1
ATOM 1064 C C . GLY A 1 136 ? -15.601 -22.283 14.436 1.00 59.66 136 GLY A C 1
ATOM 1065 O O . GLY A 1 136 ? -15.658 -23.178 15.280 1.00 59.66 136 GLY A O 1
ATOM 1066 N N . MET A 1 137 ? -16.651 -21.495 14.187 1.00 64.75 137 MET A N 1
ATOM 1067 C CA . MET A 1 137 ? -17.899 -21.587 14.949 1.00 64.75 137 MET A CA 1
ATOM 1068 C C . MET A 1 137 ? -18.807 -22.755 14.553 1.00 64.75 137 MET A C 1
ATOM 1070 O O . MET A 1 137 ? -18.994 -23.063 13.380 1.00 64.75 137 MET A O 1
ATOM 1074 N N . ARG A 1 138 ? -19.457 -23.348 15.568 1.00 64.25 138 ARG A N 1
ATOM 1075 C CA . ARG A 1 138 ? -20.490 -24.391 15.411 1.00 64.25 138 ARG A CA 1
ATOM 1076 C C . ARG A 1 138 ? -21.877 -23.836 15.069 1.00 64.25 138 ARG A C 1
ATOM 1078 O O . ARG A 1 138 ? -22.699 -24.569 14.531 1.00 64.25 138 ARG A O 1
ATOM 1085 N N . ARG A 1 139 ? -22.154 -22.569 15.401 1.00 67.44 139 ARG A N 1
ATOM 1086 C CA . ARG A 1 139 ? -23.444 -21.899 15.174 1.00 67.44 139 ARG A CA 1
ATOM 1087 C C . ARG A 1 139 ? -23.234 -20.629 14.355 1.00 67.44 139 ARG A C 1
ATOM 1089 O O . ARG A 1 139 ? -22.297 -19.882 14.612 1.00 67.44 139 ARG A O 1
ATOM 1096 N N . LYS A 1 140 ? -24.124 -20.400 13.389 1.00 72.88 140 LYS A N 1
ATOM 1097 C CA . LYS A 1 140 ? -24.125 -19.205 12.544 1.00 72.88 140 LYS A CA 1
ATOM 1098 C C . LYS A 1 140 ? -24.617 -17.991 13.342 1.00 72.88 140 LYS A C 1
ATOM 1100 O O . LYS A 1 140 ? -25.629 -18.098 14.030 1.00 72.88 140 LYS A O 1
ATOM 1105 N N . VAL A 1 141 ? -23.913 -16.869 13.230 1.00 78.56 141 VAL A N 1
ATOM 1106 C CA . VAL A 1 141 ? -24.312 -15.558 13.762 1.00 78.56 141 VAL A CA 1
ATOM 1107 C C . VAL A 1 141 ? -25.083 -14.805 12.686 1.00 78.56 141 VAL A C 1
ATOM 1109 O O . VAL A 1 141 ? -24.618 -14.690 11.551 1.00 78.56 141 VAL A O 1
ATOM 1112 N N . ASP A 1 142 ? -26.263 -14.313 13.030 1.00 76.81 142 ASP A N 1
ATOM 1113 C CA . ASP A 1 142 ? -27.223 -13.680 12.123 1.00 76.81 142 ASP A CA 1
ATOM 1114 C C . ASP A 1 142 ? -27.560 -12.228 12.499 1.00 76.81 142 ASP A C 1
ATOM 1116 O O . ASP A 1 142 ? -28.230 -11.549 11.723 1.00 76.81 142 ASP A O 1
ATOM 1120 N N . SER A 1 143 ? -27.040 -11.715 13.621 1.00 78.62 143 SER A N 1
ATOM 1121 C CA . SER A 1 143 ? -27.268 -10.337 14.067 1.00 78.62 143 SER A CA 1
ATOM 1122 C C . SER A 1 143 ? -25.978 -9.502 14.124 1.00 78.62 143 SER A C 1
ATOM 1124 O O . SER A 1 143 ? -24.917 -9.967 14.552 1.00 78.62 143 SER A O 1
ATOM 1126 N N . VAL A 1 144 ? -26.071 -8.241 13.684 1.00 75.38 144 VAL A N 1
ATOM 1127 C CA . VAL A 1 144 ? -24.970 -7.263 13.759 1.00 75.38 144 VAL A CA 1
ATOM 1128 C C . VAL A 1 144 ? -24.549 -6.992 15.211 1.00 75.38 144 VAL A C 1
ATOM 1130 O O . VAL A 1 144 ? -23.346 -7.034 15.465 1.00 75.38 144 VAL A O 1
ATOM 1133 N N . PRO A 1 145 ? -25.463 -6.793 16.186 1.00 81.19 145 PRO A N 1
ATOM 1134 C CA . PRO A 1 145 ? -25.074 -6.623 17.586 1.00 81.19 145 PRO A CA 1
ATOM 1135 C C . PRO A 1 145 ? -24.283 -7.808 18.150 1.00 81.19 145 PRO A C 1
ATOM 1137 O O . PRO A 1 145 ? -23.264 -7.600 18.809 1.00 81.19 145 PRO A O 1
ATOM 1140 N N . ASP A 1 146 ? -24.684 -9.051 17.858 1.00 76.19 146 ASP A N 1
ATOM 1141 C CA . ASP A 1 146 ? -23.959 -10.230 18.351 1.00 76.19 146 ASP A CA 1
ATOM 1142 C C . ASP A 1 146 ? -22.589 -10.357 17.682 1.00 76.19 146 ASP A C 1
ATOM 1144 O O . ASP A 1 146 ? -21.588 -10.600 18.356 1.00 76.19 146 ASP A O 1
ATOM 1148 N N . ALA A 1 147 ? -22.512 -10.101 16.375 1.00 74.56 147 ALA A N 1
ATOM 1149 C CA . ALA A 1 147 ? -21.248 -10.057 15.651 1.00 74.56 147 ALA A CA 1
ATOM 1150 C C . ALA A 1 147 ? -20.294 -8.981 16.207 1.00 74.56 147 ALA A C 1
ATOM 1152 O O . ALA A 1 147 ? -19.099 -9.236 16.365 1.0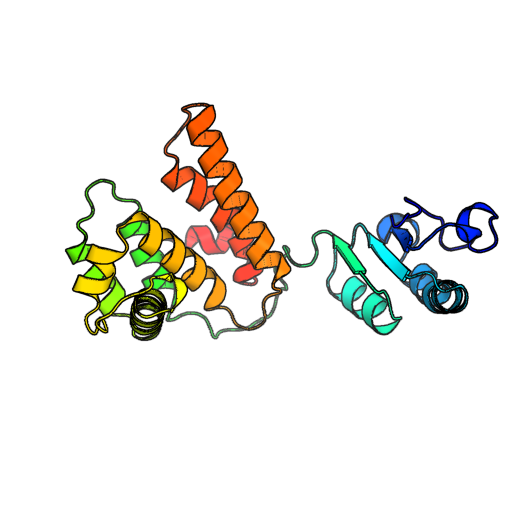0 74.56 147 ALA A O 1
ATOM 1153 N N . VAL A 1 148 ? -20.819 -7.805 16.561 1.00 80.50 148 VAL A N 1
ATOM 1154 C CA . VAL A 1 148 ? -20.053 -6.714 17.178 1.00 80.50 148 VAL A CA 1
ATOM 1155 C C . VAL A 1 148 ? -19.529 -7.108 18.562 1.00 80.50 148 VAL A C 1
ATOM 1157 O O . VAL A 1 148 ? -18.337 -6.945 18.835 1.00 80.50 148 VAL A O 1
ATOM 1160 N N . ARG A 1 149 ? -20.375 -7.699 19.416 1.00 81.06 149 ARG A N 1
ATOM 1161 C CA . ARG A 1 149 ? -19.956 -8.189 20.742 1.00 81.06 149 ARG A CA 1
ATOM 1162 C C . ARG A 1 149 ? -18.893 -9.284 20.647 1.00 81.06 149 ARG A C 1
ATOM 1164 O O . ARG A 1 149 ? -17.966 -9.291 21.451 1.00 81.06 149 ARG A O 1
ATOM 1171 N N . MET A 1 150 ? -18.998 -10.178 19.664 1.00 73.62 150 MET A N 1
ATOM 1172 C CA . MET A 1 150 ? -18.043 -11.275 19.476 1.00 73.62 150 MET A CA 1
ATOM 1173 C C . MET A 1 150 ? -16.677 -10.817 18.959 1.00 73.62 150 MET A C 1
ATOM 1175 O O . MET A 1 150 ? -15.652 -11.335 19.395 1.00 73.62 150 MET A O 1
ATOM 1179 N N . LEU A 1 151 ? -16.646 -9.872 18.018 1.00 75.50 151 LEU A N 1
ATOM 1180 C CA . LEU A 1 151 ? -15.399 -9.391 17.415 1.00 75.50 151 LEU A CA 1
ATOM 1181 C C . LEU A 1 151 ? -14.670 -8.357 18.282 1.00 75.50 151 LEU A C 1
ATOM 1183 O O . LEU A 1 151 ? -13.444 -8.225 18.188 1.00 75.50 151 LEU A O 1
ATOM 1187 N N . GLY A 1 152 ? -15.424 -7.605 19.085 1.00 76.00 152 GLY A N 1
ATOM 1188 C CA . GLY A 1 152 ? -14.926 -6.483 19.869 1.00 76.00 152 GLY A CA 1
ATOM 1189 C C . GLY A 1 152 ? -14.572 -5.253 19.022 1.00 76.00 152 GLY A C 1
ATOM 1190 O O . GLY A 1 152 ? -14.390 -5.309 17.802 1.00 76.00 152 GLY A O 1
ATOM 1191 N N . LEU A 1 153 ? -14.433 -4.110 19.699 1.00 75.62 153 LEU A N 1
ATOM 1192 C CA . LEU A 1 153 ? -14.241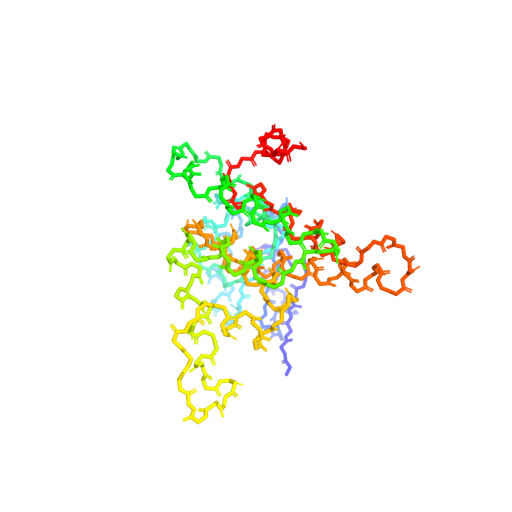 -2.799 19.063 1.00 75.62 153 LEU A CA 1
ATOM 1193 C C . LEU A 1 153 ? -13.016 -2.735 18.141 1.00 75.62 153 LEU A C 1
ATOM 1195 O O . LEU A 1 153 ? -13.079 -2.119 17.082 1.00 75.62 153 LEU A O 1
ATOM 1199 N N . ASN A 1 154 ? -11.905 -3.385 18.494 1.00 69.50 154 ASN A N 1
ATOM 1200 C CA . ASN A 1 154 ? -10.661 -3.298 17.718 1.00 69.50 154 ASN A CA 1
ATOM 1201 C C . ASN A 1 154 ? -10.751 -3.983 16.346 1.00 69.50 154 ASN A C 1
ATOM 1203 O O . ASN A 1 154 ? -10.207 -3.486 15.353 1.00 69.50 154 ASN A O 1
ATOM 1207 N N . THR A 1 155 ? -11.462 -5.104 16.271 1.00 68.69 155 THR A N 1
ATOM 1208 C CA . THR A 1 155 ? -11.670 -5.826 15.013 1.00 68.69 155 THR A CA 1
ATOM 1209 C C . THR A 1 155 ? -12.663 -5.081 14.127 1.00 68.69 155 THR A C 1
ATOM 1211 O O . THR A 1 155 ? -12.430 -4.944 12.926 1.00 68.69 155 THR A O 1
ATOM 1214 N N . ILE A 1 156 ? -13.721 -4.518 14.721 1.00 74.69 156 ILE A N 1
ATOM 1215 C CA . ILE A 1 156 ? -14.699 -3.690 14.001 1.00 74.69 156 ILE A CA 1
ATOM 1216 C C . ILE A 1 156 ? -14.033 -2.431 13.457 1.00 74.69 156 ILE A C 1
ATOM 1218 O O . ILE A 1 156 ? -14.202 -2.136 12.279 1.00 74.69 156 ILE A O 1
ATOM 1222 N N . ARG A 1 157 ? -13.209 -1.752 14.269 1.00 74.38 157 ARG A N 1
ATOM 1223 C CA . ARG A 1 157 ? -12.352 -0.641 13.829 1.00 74.38 157 ARG A CA 1
ATOM 1224 C C . ARG A 1 157 ? -11.586 -1.021 12.578 1.00 74.38 157 ARG A C 1
ATOM 1226 O O . ARG A 1 157 ? -11.779 -0.407 11.540 1.00 74.38 157 ARG A O 1
ATOM 1233 N N . SER A 1 158 ? -10.804 -2.094 12.648 1.00 69.06 158 SER A N 1
ATOM 1234 C CA . SER A 1 158 ? -9.994 -2.570 11.521 1.00 69.06 158 SER A CA 1
ATOM 1235 C C . SER A 1 158 ? -10.832 -2.869 10.269 1.00 69.06 158 SER A C 1
ATOM 1237 O O . SER A 1 158 ? -10.404 -2.582 9.153 1.00 69.06 158 SER A O 1
ATOM 1239 N N . MET A 1 159 ? -12.041 -3.409 10.429 1.00 67.81 159 MET A N 1
ATOM 1240 C CA . MET A 1 159 ? -12.918 -3.752 9.308 1.00 67.81 159 MET A CA 1
ATOM 1241 C C . MET A 1 159 ? -13.612 -2.532 8.689 1.00 67.81 159 MET A C 1
ATOM 1243 O O . MET A 1 159 ? -13.740 -2.455 7.466 1.00 67.81 159 MET A O 1
ATOM 1247 N N . VAL A 1 160 ? -14.038 -1.573 9.513 1.00 71.62 160 VAL A N 1
ATOM 1248 C CA . VAL A 1 160 ? -14.585 -0.284 9.066 1.00 71.62 160 VAL A CA 1
ATOM 1249 C C . VAL A 1 160 ? -13.500 0.520 8.359 1.00 71.62 160 VAL A C 1
ATOM 1251 O O . VAL A 1 160 ? -13.739 1.041 7.276 1.00 71.62 160 VAL A O 1
ATOM 1254 N N . TYR A 1 161 ? -12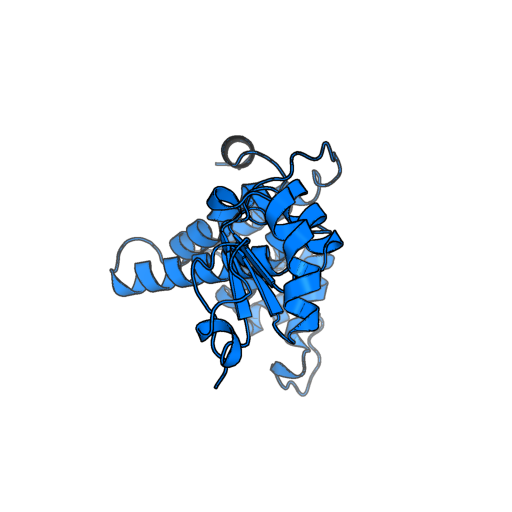.285 0.521 8.908 1.00 69.75 161 TYR A N 1
ATOM 1255 C CA . TYR A 1 161 ? -11.086 1.100 8.305 1.00 69.75 161 TYR A CA 1
ATOM 1256 C C . TYR A 1 161 ? -10.823 0.521 6.916 1.00 69.75 161 TYR A C 1
ATOM 1258 O O . TYR A 1 161 ? -10.764 1.262 5.941 1.00 69.75 161 TYR A O 1
ATOM 1266 N N . LEU A 1 162 ? -10.775 -0.805 6.788 1.00 63.12 162 LEU A N 1
ATOM 1267 C CA . LEU A 1 162 ? -10.617 -1.467 5.492 1.00 63.12 162 LEU A CA 1
ATOM 1268 C C . LEU A 1 162 ? -11.795 -1.217 4.543 1.00 63.12 162 LEU A C 1
ATOM 1270 O O . LEU A 1 162 ? -11.607 -1.120 3.333 1.00 63.12 162 LEU A O 1
ATOM 1274 N N . SER A 1 163 ? -13.016 -1.108 5.058 1.00 64.06 163 SER A N 1
ATOM 1275 C CA . SER A 1 163 ? -14.205 -0.873 4.233 1.00 64.06 163 SER A CA 1
ATOM 1276 C C . SER A 1 163 ? -14.291 0.558 3.712 1.00 64.06 163 SER A C 1
ATOM 1278 O O . SER A 1 163 ? -14.712 0.746 2.574 1.00 64.06 163 SER A O 1
ATOM 1280 N N . ALA A 1 164 ? -13.807 1.534 4.484 1.00 61.62 164 ALA A N 1
ATOM 1281 C CA . ALA A 1 164 ? -13.607 2.906 4.028 1.00 61.62 164 ALA A CA 1
ATOM 1282 C C . ALA A 1 164 ? -12.606 2.993 2.868 1.00 61.62 164 ALA A C 1
ATOM 1284 O O . ALA A 1 164 ? -12.786 3.801 1.964 1.00 61.62 164 ALA A O 1
ATOM 1285 N N . LEU A 1 165 ? -11.592 2.123 2.861 1.00 57.19 165 LEU A N 1
ATOM 1286 C CA . LEU A 1 165 ? -10.593 2.065 1.791 1.00 57.19 165 LEU A CA 1
ATOM 1287 C C . LEU A 1 165 ? -11.054 1.252 0.568 1.00 57.19 165 LEU A C 1
ATOM 1289 O O . LEU A 1 165 ? -10.698 1.570 -0.560 1.00 57.19 165 LEU A O 1
ATOM 1293 N N . THR A 1 166 ? -11.846 0.197 0.777 1.00 53.38 166 THR A N 1
ATOM 1294 C CA . THR A 1 166 ? -12.274 -0.747 -0.279 1.00 53.38 166 THR A CA 1
ATOM 1295 C C . THR A 1 166 ? -13.636 -0.436 -0.896 1.00 53.38 166 THR A C 1
ATOM 1297 O O . THR A 1 166 ? -14.031 -1.106 -1.843 1.00 53.38 166 THR A O 1
ATOM 1300 N N . GLY A 1 167 ? -14.363 0.574 -0.405 1.00 54.31 167 GLY A N 1
ATOM 1301 C CA . GLY A 1 167 ? -15.540 1.136 -1.089 1.00 54.31 167 GLY A CA 1
ATOM 1302 C C . GLY A 1 167 ? -15.195 1.931 -2.358 1.00 54.31 167 GLY A C 1
ATOM 1303 O O . GLY A 1 167 ? -16.068 2.561 -2.949 1.00 54.31 167 GLY A O 1
ATOM 1304 N N . ILE A 1 168 ? -13.919 1.928 -2.739 1.00 54.28 168 ILE A N 1
ATOM 1305 C CA . ILE A 1 168 ? -13.344 2.630 -3.874 1.00 54.28 168 ILE A CA 1
ATOM 1306 C C . ILE A 1 168 ? -12.903 1.558 -4.867 1.00 54.28 168 ILE A C 1
ATOM 1308 O O . ILE A 1 168 ? -11.835 0.954 -4.736 1.00 54.28 168 ILE A O 1
ATOM 1312 N N . ASP A 1 169 ? -13.770 1.277 -5.833 1.00 51.41 169 ASP A N 1
ATOM 1313 C CA . ASP A 1 169 ? -13.492 0.297 -6.876 1.00 51.41 169 ASP A CA 1
ATOM 1314 C C . ASP A 1 169 ? -12.284 0.723 -7.728 1.00 51.41 169 ASP A C 1
ATOM 1316 O O . ASP A 1 169 ? -12.118 1.897 -8.060 1.00 51.41 169 ASP A O 1
ATOM 1320 N N . GLY A 1 170 ? -11.450 -0.250 -8.116 1.00 59.44 170 GLY A N 1
ATOM 1321 C CA . GLY A 1 170 ? -10.356 -0.053 -9.078 1.00 59.44 170 GLY A CA 1
ATOM 1322 C C . GLY A 1 170 ? -8.976 0.271 -8.493 1.00 59.44 170 GLY A C 1
ATOM 1323 O O . GLY A 1 170 ? -8.048 0.500 -9.265 1.00 59.44 170 GLY A O 1
ATOM 1324 N N . LYS A 1 171 ? -8.791 0.265 -7.164 1.00 71.44 171 LYS A N 1
ATOM 1325 C CA . LYS A 1 171 ? -7.485 0.572 -6.547 1.00 71.44 171 LYS A CA 1
ATOM 1326 C C . LYS A 1 171 ? -6.529 -0.628 -6.463 1.00 71.44 171 LYS A C 1
ATOM 1328 O O . LYS A 1 171 ? -6.975 -1.746 -6.192 1.00 71.44 171 LYS A O 1
ATOM 1333 N N . PRO A 1 172 ? -5.204 -0.433 -6.640 1.00 71.69 172 PRO A N 1
ATOM 1334 C CA . PRO A 1 172 ? -4.239 -1.533 -6.610 1.00 71.69 172 PRO A CA 1
ATOM 1335 C C . PRO A 1 172 ? -4.145 -2.205 -5.235 1.00 71.69 172 PRO A C 1
ATOM 1337 O O . PRO A 1 172 ? -4.077 -1.505 -4.222 1.00 71.69 172 PRO A O 1
ATOM 1340 N N . PRO A 1 173 ? -3.986 -3.541 -5.163 1.00 72.62 173 PRO A N 1
ATOM 1341 C CA . PRO A 1 173 ? -3.722 -4.237 -3.899 1.00 72.62 173 PRO A CA 1
ATOM 1342 C C . PRO A 1 173 ? -2.492 -3.701 -3.148 1.00 72.62 173 PRO A C 1
ATOM 1344 O O . PRO A 1 173 ? -2.458 -3.705 -1.919 1.00 72.62 173 PRO A O 1
ATOM 1347 N N . ALA A 1 174 ? -1.492 -3.201 -3.883 1.00 78.25 174 ALA A N 1
ATOM 1348 C CA . ALA A 1 174 ? -0.303 -2.570 -3.316 1.00 78.25 174 ALA A CA 1
ATOM 1349 C C . ALA A 1 174 ? -0.641 -1.344 -2.451 1.00 78.25 174 ALA A C 1
ATOM 1351 O O . ALA A 1 174 ? -0.073 -1.198 -1.371 1.00 78.25 174 ALA A O 1
ATOM 1352 N N . LEU A 1 175 ? -1.615 -0.523 -2.864 1.00 76.44 175 LEU A N 1
ATOM 1353 C CA . LEU A 1 175 ? -2.048 0.654 -2.109 1.00 76.44 175 LEU A CA 1
ATOM 1354 C C . LEU A 1 175 ? -2.673 0.259 -0.763 1.00 76.44 175 LEU A C 1
ATOM 1356 O O . LEU A 1 175 ? -2.316 0.812 0.278 1.00 76.44 175 LEU A O 1
ATOM 1360 N N . ILE A 1 176 ? -3.540 -0.759 -0.767 1.00 70.44 176 ILE A N 1
ATOM 1361 C CA . ILE A 1 176 ? -4.160 -1.306 0.452 1.00 70.44 176 ILE A CA 1
ATOM 1362 C C . ILE A 1 176 ? -3.086 -1.844 1.405 1.00 70.44 176 ILE A C 1
ATOM 1364 O O . ILE A 1 176 ? -3.104 -1.540 2.600 1.00 70.44 176 ILE A O 1
ATOM 1368 N N . ASN A 1 177 ? -2.118 -2.598 0.878 1.00 75.00 177 ASN A N 1
ATOM 1369 C CA . ASN A 1 177 ? -1.006 -3.114 1.673 1.00 75.00 177 ASN A CA 1
ATOM 1370 C C . ASN A 1 177 ? -0.178 -1.981 2.291 1.00 75.00 177 ASN A C 1
ATOM 1372 O O . ASN A 1 177 ? 0.114 -2.026 3.486 1.00 75.00 177 ASN A O 1
ATOM 1376 N N . THR A 1 178 ? 0.161 -0.943 1.521 1.00 81.00 178 THR A N 1
ATOM 1377 C CA . THR A 1 178 ? 0.904 0.218 2.031 1.00 81.00 178 THR A CA 1
ATOM 1378 C C . THR A 1 178 ? 0.150 0.933 3.149 1.00 81.00 178 THR A C 1
ATOM 1380 O O . THR A 1 178 ? 0.747 1.209 4.192 1.00 81.00 178 THR A O 1
ATOM 1383 N N . ALA A 1 179 ? -1.151 1.181 2.980 1.00 75.94 179 ALA A N 1
ATOM 1384 C CA . ALA A 1 179 ? -1.982 1.817 4.003 1.00 75.94 179 ALA A CA 1
ATOM 1385 C C . ALA A 1 179 ? -1.990 1.011 5.312 1.00 75.94 179 ALA A C 1
ATOM 1387 O O . ALA A 1 179 ? -1.759 1.557 6.392 1.00 75.94 179 ALA A O 1
ATOM 1388 N N . MET A 1 180 ? -2.172 -0.309 5.220 1.00 72.38 180 MET A N 1
ATOM 1389 C CA . MET A 1 180 ? -2.214 -1.193 6.388 1.00 72.38 180 MET A CA 1
ATOM 1390 C C . MET A 1 180 ? -0.861 -1.331 7.088 1.00 72.38 180 MET A C 1
ATOM 1392 O O . MET A 1 180 ? -0.806 -1.327 8.321 1.00 72.38 180 MET A O 1
ATOM 1396 N N . VAL A 1 181 ? 0.235 -1.416 6.327 1.00 79.25 181 VAL A N 1
ATOM 1397 C CA . VAL A 1 181 ? 1.594 -1.438 6.889 1.00 79.25 181 VAL A CA 1
ATOM 1398 C C . VAL A 1 181 ? 1.872 -0.143 7.648 1.00 79.25 181 VAL A C 1
ATOM 1400 O O . VAL A 1 181 ? 2.309 -0.206 8.796 1.00 79.25 181 VAL A O 1
ATOM 1403 N N . ARG A 1 182 ? 1.561 1.024 7.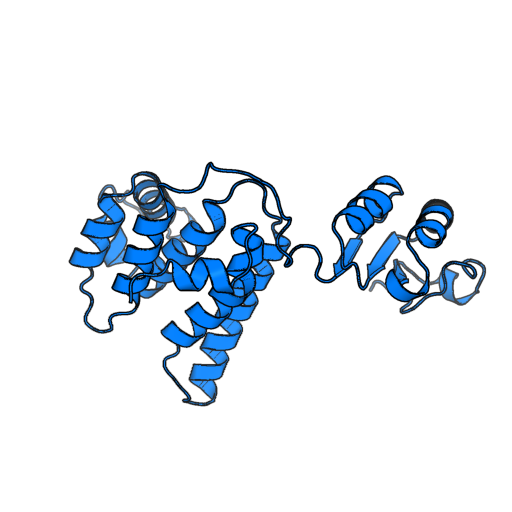065 1.00 83.50 182 ARG A N 1
ATOM 1404 C CA . ARG A 1 182 ? 1.737 2.326 7.733 1.00 83.50 182 ARG A CA 1
ATOM 1405 C C . ARG A 1 182 ? 0.868 2.454 8.982 1.00 83.50 182 ARG A C 1
ATOM 1407 O O . ARG A 1 182 ? 1.367 2.894 10.014 1.00 83.50 182 ARG A O 1
ATOM 1414 N N . ALA A 1 183 ? -0.390 2.019 8.918 1.00 75.88 183 ALA A N 1
ATOM 1415 C CA . ALA A 1 183 ? -1.302 2.020 10.061 1.00 75.88 183 ALA A CA 1
ATOM 1416 C C . ALA A 1 183 ? -0.762 1.176 11.228 1.00 75.88 183 ALA A C 1
ATOM 1418 O O . ALA A 1 183 ? -0.662 1.650 12.362 1.00 75.88 183 ALA A O 1
ATOM 1419 N N . ARG A 1 184 ? -0.336 -0.065 10.954 1.00 78.19 184 ARG A N 1
ATOM 1420 C CA . ARG A 1 184 ? 0.229 -0.946 11.989 1.00 78.19 184 ARG A CA 1
ATOM 1421 C C . ARG A 1 184 ? 1.571 -0.446 12.501 1.00 78.19 184 ARG A C 1
ATOM 1423 O O . ARG A 1 184 ? 1.799 -0.503 13.706 1.00 78.19 184 ARG A O 1
ATOM 1430 N N . PHE A 1 185 ? 2.427 0.073 11.626 1.00 88.88 185 PHE A N 1
ATOM 1431 C CA . PHE A 1 185 ? 3.692 0.678 12.027 1.00 88.88 185 PHE A CA 1
ATOM 1432 C C . PHE A 1 185 ? 3.468 1.845 12.993 1.00 88.88 185 PHE A C 1
ATOM 1434 O O . PHE A 1 185 ? 4.043 1.847 14.076 1.00 88.88 185 PHE A O 1
ATOM 1441 N N . ALA A 1 186 ? 2.579 2.783 12.655 1.00 78.38 186 ALA A N 1
ATOM 1442 C CA . ALA A 1 186 ? 2.276 3.936 13.499 1.00 78.38 186 ALA A CA 1
ATOM 1443 C C . ALA A 1 186 ? 1.682 3.525 14.859 1.00 78.38 186 ALA A C 1
ATOM 1445 O O . ALA A 1 186 ? 2.098 4.039 15.898 1.00 78.38 186 ALA A O 1
ATOM 1446 N N . GLN A 1 187 ? 0.776 2.543 14.876 1.00 76.94 187 GLN A N 1
ATOM 1447 C CA . GLN A 1 187 ? 0.213 1.991 16.112 1.00 76.94 187 GLN A CA 1
ATOM 1448 C C . GLN A 1 187 ? 1.283 1.350 17.009 1.00 76.94 187 GLN A C 1
ATOM 1450 O O . GLN A 1 187 ? 1.329 1.599 18.217 1.00 76.94 187 GLN A O 1
ATOM 1455 N N . LEU A 1 188 ? 2.141 0.508 16.424 1.00 80.69 188 LEU A N 1
ATOM 1456 C CA . LEU A 1 188 ? 3.221 -0.160 17.149 1.00 80.69 188 LEU A CA 1
ATOM 1457 C C . LEU A 1 188 ? 4.250 0.850 17.656 1.00 80.69 188 LEU A C 1
ATOM 1459 O O . LEU A 1 188 ? 4.717 0.718 18.785 1.00 80.69 188 LEU A O 1
ATOM 1463 N N . LEU A 1 189 ? 4.560 1.868 16.852 1.00 93.31 189 LEU A N 1
ATOM 1464 C CA . LEU A 1 189 ? 5.469 2.942 17.222 1.00 93.31 189 LEU A CA 1
ATOM 1465 C C . LEU A 1 189 ? 4.932 3.713 18.428 1.00 93.31 189 LEU A C 1
ATOM 1467 O O . LEU A 1 189 ? 5.633 3.784 19.429 1.00 93.31 189 LEU A O 1
ATOM 1471 N N . SER A 1 190 ? 3.683 4.187 18.375 1.00 86.19 190 SER A N 1
ATOM 1472 C CA . SER A 1 190 ? 3.014 4.866 19.499 1.00 86.19 190 SER A CA 1
ATOM 1473 C C . SER A 1 190 ? 3.017 4.012 20.772 1.00 86.19 190 SER A C 1
ATOM 1475 O O . SER A 1 190 ? 3.338 4.501 21.852 1.00 86.19 190 SER A O 1
ATOM 1477 N N . THR A 1 191 ? 2.769 2.705 20.643 1.00 78.62 191 THR A N 1
ATOM 1478 C CA . THR A 1 191 ? 2.813 1.770 21.781 1.00 78.62 191 THR A CA 1
ATOM 1479 C C . THR A 1 191 ? 4.219 1.647 22.376 1.00 78.62 191 THR A C 1
ATOM 1481 O O . THR A 1 191 ? 4.382 1.612 23.593 1.00 78.62 191 THR A O 1
ATOM 1484 N N . LYS A 1 192 ? 5.251 1.557 21.528 1.00 95.81 192 LYS A N 1
ATOM 1485 C CA . LYS A 1 192 ? 6.645 1.387 21.962 1.00 95.81 192 LYS A CA 1
ATOM 1486 C C . LYS A 1 192 ? 7.246 2.659 22.546 1.00 95.81 192 LYS A C 1
ATOM 1488 O O . LYS A 1 192 ? 8.027 2.562 23.486 1.00 95.81 192 LYS A O 1
ATOM 1493 N N . THR A 1 193 ? 6.903 3.818 21.994 1.00 95.81 193 THR A N 1
ATOM 1494 C CA . THR A 1 193 ? 7.398 5.119 22.462 1.00 95.81 193 THR A CA 1
ATOM 1495 C C . THR A 1 193 ? 6.552 5.700 23.588 1.00 95.81 193 THR A C 1
ATOM 1497 O O . THR A 1 193 ? 6.998 6.642 24.233 1.00 95.81 193 THR A O 1
ATOM 1500 N N . GLN A 1 194 ? 5.354 5.150 23.827 1.00 91.88 194 GLN A N 1
ATOM 1501 C CA . GLN A 1 194 ? 4.348 5.691 24.748 1.00 91.88 194 GLN A CA 1
ATOM 1502 C C . GLN A 1 194 ? 3.938 7.132 24.394 1.00 91.88 194 GLN A C 1
ATOM 1504 O O . GLN A 1 194 ? 3.550 7.914 25.259 1.00 91.88 194 GLN A O 1
ATOM 1509 N N . LEU A 1 195 ? 4.029 7.490 23.108 1.00 88.50 195 LEU A N 1
ATOM 1510 C CA . LEU A 1 195 ? 3.641 8.801 22.597 1.00 88.50 195 LEU A CA 1
ATOM 1511 C C . LEU A 1 195 ? 2.313 8.706 21.847 1.00 88.50 195 LEU A C 1
ATOM 1513 O O . LEU A 1 195 ? 2.180 7.951 20.880 1.00 88.50 195 LEU A O 1
ATOM 1517 N N . GLY A 1 196 ? 1.351 9.526 22.269 1.00 78.38 196 GLY A N 1
ATOM 1518 C CA . GLY A 1 196 ? 0.017 9.591 21.674 1.00 78.38 196 GLY A CA 1
ATOM 1519 C C . GLY A 1 196 ? -0.833 8.342 21.923 1.00 78.38 196 GLY A C 1
ATOM 1520 O O . GLY A 1 196 ? -0.424 7.397 22.594 1.00 78.38 196 GLY A O 1
ATOM 1521 N N . ASN A 1 197 ? -2.044 8.349 21.369 1.00 76.56 197 ASN A N 1
ATOM 1522 C CA . ASN A 1 197 ? -2.962 7.218 21.443 1.00 76.56 197 ASN A CA 1
ATOM 1523 C C . ASN A 1 197 ? -2.684 6.217 20.296 1.00 76.56 197 ASN A C 1
ATOM 1525 O O . ASN A 1 197 ? -2.735 6.621 19.128 1.00 76.56 197 ASN A O 1
ATOM 1529 N N . PRO A 1 198 ? -2.461 4.915 20.568 1.00 69.56 198 PRO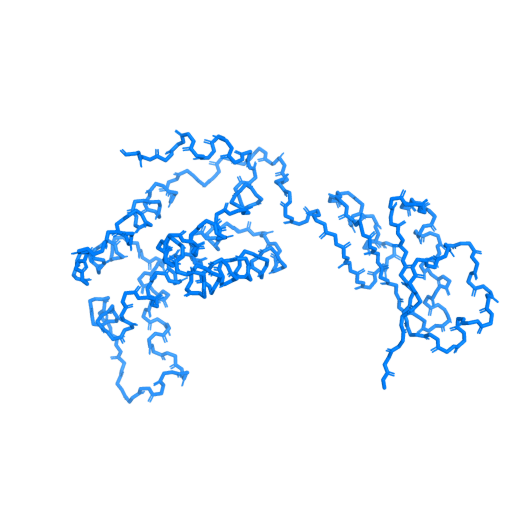 A N 1
ATOM 1530 C CA . PRO A 1 198 ? -2.187 3.922 19.524 1.00 69.56 198 PRO A CA 1
ATOM 1531 C C . PRO A 1 198 ? -3.294 3.774 18.470 1.00 69.56 198 PRO A C 1
ATOM 1533 O O . PRO A 1 198 ? -2.999 3.494 17.307 1.00 69.56 198 PRO A O 1
ATOM 1536 N N . ASN A 1 199 ? -4.563 3.962 18.844 1.00 60.91 199 ASN A N 1
ATOM 1537 C CA . ASN A 1 199 ? -5.691 3.887 17.911 1.00 60.91 199 ASN A CA 1
ATOM 1538 C C . ASN A 1 199 ? -5.741 5.110 16.989 1.00 60.91 199 ASN A C 1
ATOM 1540 O O . ASN A 1 199 ? -6.044 4.965 15.804 1.00 60.91 199 ASN A O 1
ATOM 1544 N N . SER A 1 200 ? -5.399 6.292 17.502 1.00 68.12 200 SER A N 1
ATOM 1545 C CA . SER A 1 200 ? -5.270 7.498 16.680 1.00 68.12 200 SER A CA 1
ATOM 1546 C C . SER A 1 200 ? -4.040 7.419 15.774 1.00 68.12 200 SER A C 1
ATOM 1548 O O . SER A 1 200 ? -4.124 7.747 14.594 1.00 68.12 200 SER A O 1
ATOM 1550 N N . ALA A 1 201 ? -2.916 6.889 16.267 1.00 71.38 201 ALA A N 1
ATOM 1551 C CA . ALA A 1 201 ? -1.724 6.651 15.452 1.00 71.38 201 ALA A CA 1
ATOM 1552 C C . ALA A 1 201 ? -1.997 5.656 14.308 1.00 71.38 201 ALA A C 1
ATOM 1554 O O . ALA A 1 201 ? -1.563 5.882 13.177 1.00 71.38 201 ALA A O 1
ATOM 1555 N N . PHE A 1 202 ? -2.779 4.600 14.569 1.00 72.00 202 PHE A N 1
ATOM 1556 C CA . PHE A 1 202 ? -3.259 3.695 13.522 1.00 72.00 202 PHE A CA 1
ATOM 1557 C C . PHE A 1 202 ? -4.003 4.459 12.419 1.00 72.00 202 PHE A C 1
ATOM 1559 O O . PHE A 1 202 ? -3.706 4.272 11.238 1.00 72.00 202 PHE A O 1
ATOM 1566 N N . LEU A 1 203 ? -4.943 5.334 12.797 1.00 64.12 203 LEU A N 1
ATOM 1567 C CA . LEU A 1 203 ? -5.704 6.137 11.842 1.00 64.12 203 LEU A CA 1
ATOM 1568 C C . LEU A 1 203 ? -4.825 7.080 11.030 1.00 64.12 203 LEU A C 1
ATOM 1570 O O . LEU A 1 203 ? -5.009 7.170 9.822 1.00 64.12 203 LEU A O 1
ATOM 1574 N N . VAL A 1 204 ? -3.857 7.744 11.663 1.00 76.25 204 VAL A N 1
ATOM 1575 C CA . VAL A 1 204 ? -2.901 8.606 10.952 1.00 76.25 204 VAL A CA 1
ATOM 1576 C C . VAL A 1 204 ? -2.161 7.808 9.878 1.00 76.25 204 VAL A C 1
ATOM 1578 O O . VAL A 1 204 ? -2.080 8.242 8.729 1.00 76.25 204 VAL A O 1
ATOM 1581 N N . GLY A 1 205 ? -1.669 6.611 10.214 1.00 73.12 205 GLY A N 1
ATOM 1582 C CA . GLY A 1 205 ? -1.001 5.744 9.242 1.00 73.12 205 GLY A CA 1
ATOM 1583 C C . GLY A 1 205 ? -1.933 5.280 8.118 1.00 73.12 205 GLY A C 1
ATOM 1584 O O . GLY A 1 205 ? -1.532 5.284 6.954 1.00 73.12 205 GLY A O 1
ATOM 1585 N N . LEU A 1 206 ? -3.186 4.957 8.442 1.00 69.81 206 LEU A N 1
ATOM 1586 C CA . LEU A 1 206 ? -4.204 4.551 7.472 1.00 69.81 206 LEU A CA 1
ATOM 1587 C C . LEU A 1 206 ? -4.570 5.691 6.507 1.00 69.81 206 LEU A C 1
ATOM 1589 O O . LEU A 1 206 ? -4.571 5.509 5.290 1.00 69.81 206 LEU A O 1
ATOM 1593 N N . PHE A 1 207 ? -4.845 6.881 7.045 1.00 72.50 207 PHE A N 1
ATOM 1594 C CA . PHE A 1 207 ? -5.277 8.055 6.284 1.00 72.50 207 PHE A CA 1
ATOM 1595 C C . PHE A 1 207 ? -4.131 8.748 5.540 1.00 72.50 207 PHE A C 1
ATOM 1597 O O . PHE A 1 207 ? -4.378 9.590 4.683 1.00 72.50 207 PHE A O 1
ATOM 1604 N N . SER A 1 208 ? -2.881 8.338 5.774 1.00 79.81 208 SER A N 1
ATOM 1605 C CA . SER A 1 208 ? -1.706 8.847 5.051 1.00 79.81 208 SER A CA 1
ATOM 1606 C C . SER A 1 208 ? -1.690 8.560 3.540 1.00 79.81 208 SER A C 1
ATOM 1608 O O . SER A 1 208 ? -0.769 8.998 2.858 1.00 79.81 208 SER A O 1
ATOM 1610 N N . THR A 1 209 ? -2.650 7.781 3.033 1.00 76.88 209 THR A N 1
ATOM 1611 C CA . THR A 1 209 ? -2.802 7.429 1.604 1.00 76.88 209 THR A CA 1
ATOM 1612 C C . THR A 1 209 ? -4.218 7.700 1.085 1.00 76.88 209 THR A C 1
ATOM 1614 O O . THR A 1 209 ? -4.622 7.209 0.032 1.00 76.88 209 THR A O 1
ATOM 1617 N N . LEU A 1 210 ? -5.013 8.438 1.865 1.00 72.25 210 LEU A N 1
ATOM 1618 C CA . LEU A 1 210 ? -6.438 8.649 1.621 1.00 72.25 210 LEU A CA 1
ATOM 1619 C C . LEU A 1 210 ? -6.695 9.472 0.350 1.00 72.25 210 LEU A C 1
ATOM 1621 O O . LEU A 1 210 ? -7.696 9.272 -0.330 1.00 72.25 210 LEU A O 1
ATOM 1625 N N . ASP A 1 211 ? -5.753 10.336 -0.007 1.00 71.94 211 ASP A N 1
ATOM 1626 C CA . ASP A 1 211 ? -5.695 11.029 -1.290 1.00 71.94 211 ASP A CA 1
ATOM 1627 C C . ASP A 1 211 ? -5.662 10.075 -2.485 1.00 71.94 211 ASP A C 1
ATOM 1629 O O . ASP A 1 211 ? -6.499 10.189 -3.377 1.00 71.94 211 ASP A O 1
ATOM 1633 N N . ALA A 1 212 ? -4.764 9.090 -2.474 1.00 75.50 212 ALA A N 1
ATOM 1634 C CA . ALA A 1 212 ? -4.648 8.092 -3.538 1.00 75.50 212 ALA A CA 1
ATOM 1635 C C . ALA A 1 212 ? -5.886 7.195 -3.655 1.00 75.50 212 ALA A C 1
ATOM 1637 O O . ALA A 1 212 ? -6.260 6.754 -4.743 1.00 75.50 212 ALA A O 1
ATOM 1638 N N . PHE A 1 213 ? -6.542 6.938 -2.527 1.00 69.81 213 PHE A N 1
ATOM 1639 C CA . PHE A 1 213 ? -7.818 6.239 -2.483 1.00 69.81 213 PHE A CA 1
ATOM 1640 C C . PHE A 1 213 ? -8.938 7.076 -3.106 1.00 69.81 213 PHE A C 1
ATOM 1642 O O . PHE A 1 213 ? -9.701 6.557 -3.909 1.00 69.81 213 PHE A O 1
ATOM 1649 N N . TYR A 1 214 ? -9.032 8.367 -2.801 1.00 66.88 214 TYR A N 1
ATOM 1650 C CA . TYR A 1 214 ? -10.143 9.200 -3.270 1.00 66.88 214 TYR A CA 1
ATOM 1651 C C . TYR A 1 214 ? -9.873 10.007 -4.539 1.00 66.88 214 TYR A C 1
ATOM 1653 O O . TYR A 1 214 ? -10.762 10.752 -4.950 1.00 66.88 214 TYR A O 1
ATOM 1661 N N . ASP A 1 215 ? -8.698 9.855 -5.153 1.00 69.81 215 ASP A N 1
ATOM 1662 C CA . ASP A 1 215 ? -8.286 10.585 -6.359 1.00 69.81 215 ASP A CA 1
ATOM 1663 C C . ASP A 1 215 ? -8.376 12.106 -6.197 1.00 69.81 215 ASP A C 1
ATOM 1665 O O . ASP A 1 215 ? -8.740 12.850 -7.109 1.00 69.81 215 ASP A O 1
ATOM 1669 N N . GLN A 1 216 ? -8.071 12.573 -4.986 1.00 68.25 216 GLN A N 1
ATOM 1670 C CA . GLN A 1 216 ? -8.195 13.970 -4.589 1.00 68.25 216 GLN A CA 1
ATOM 1671 C C . GLN A 1 216 ? -7.042 14.363 -3.664 1.00 68.25 216 GLN A C 1
ATOM 1673 O O . GLN A 1 216 ? -6.606 13.548 -2.854 1.00 68.25 216 GLN A O 1
ATOM 1678 N N . PRO A 1 217 ? -6.566 15.618 -3.701 1.00 74.56 217 PRO A N 1
ATOM 1679 C CA . PRO A 1 217 ? -5.571 16.094 -2.750 1.00 74.56 217 PRO A CA 1
ATOM 1680 C C . PRO A 1 217 ? -6.042 15.941 -1.297 1.00 74.56 217 PRO A C 1
ATOM 1682 O O . PRO A 1 217 ? -7.141 16.378 -0.948 1.00 74.56 217 PRO A O 1
ATOM 1685 N N . ILE A 1 218 ? -5.171 15.432 -0.418 1.00 72.94 218 ILE A N 1
ATOM 1686 C CA . ILE A 1 218 ? -5.505 15.172 0.996 1.00 72.94 218 ILE A CA 1
ATOM 1687 C C . ILE A 1 218 ? -6.075 16.406 1.714 1.00 72.94 218 ILE A C 1
ATOM 1689 O O . ILE A 1 218 ? -6.976 16.285 2.538 1.00 72.94 218 ILE A O 1
ATOM 1693 N N . LYS A 1 219 ? -5.610 17.611 1.349 1.00 75.56 219 LYS A N 1
ATOM 1694 C CA . LYS A 1 219 ? -6.096 18.886 1.903 1.00 75.56 219 LYS A CA 1
ATOM 1695 C C . LYS A 1 219 ? -7.593 19.103 1.667 1.00 75.56 219 LYS A C 1
ATOM 1697 O O . LYS A 1 219 ? -8.267 19.600 2.561 1.00 75.56 219 LYS A O 1
ATOM 1702 N N . GLN A 1 220 ? -8.100 18.736 0.488 1.00 66.00 220 GLN A N 1
ATOM 1703 C CA . GLN A 1 220 ? -9.526 18.860 0.171 1.00 66.00 220 GLN A CA 1
ATOM 1704 C C . GLN A 1 220 ? -10.340 17.871 1.001 1.00 66.00 220 GLN A C 1
ATOM 1706 O O . GLN A 1 220 ? -11.333 18.247 1.613 1.00 66.00 220 GLN A O 1
ATOM 1711 N N . ILE A 1 221 ? -9.861 16.633 1.113 1.00 63.62 221 ILE A N 1
ATOM 1712 C CA . ILE A 1 221 ? -10.586 15.590 1.836 1.00 63.62 221 ILE A CA 1
ATOM 1713 C C . ILE A 1 221 ? -10.669 15.908 3.333 1.00 63.62 221 ILE A C 1
ATOM 1715 O O . ILE A 1 221 ? -11.721 15.749 3.941 1.00 63.62 221 ILE A O 1
ATOM 1719 N N . VAL A 1 222 ? -9.584 16.422 3.921 1.00 63.16 222 VAL A N 1
ATOM 1720 C CA . VAL A 1 222 ? -9.565 16.838 5.332 1.00 63.16 222 VAL A CA 1
ATOM 1721 C C . VAL A 1 222 ? -10.519 18.006 5.593 1.00 63.16 222 VAL A C 1
ATOM 1723 O O . VAL A 1 222 ? -11.133 18.049 6.653 1.00 63.16 222 VAL A O 1
ATOM 1726 N N . SER A 1 223 ? -10.692 18.928 4.639 1.00 63.44 223 SER A N 1
ATOM 1727 C CA . SER A 1 223 ? -11.628 20.054 4.795 1.00 63.44 223 SER A CA 1
ATOM 1728 C C . SER A 1 223 ? -13.108 19.650 4.784 1.00 63.44 223 SER A C 1
ATOM 1730 O O . SER A 1 223 ? -13.947 20.420 5.239 1.00 63.44 223 SER A O 1
ATOM 1732 N N . GLU A 1 224 ? -13.427 18.452 4.288 1.00 54.25 224 GLU A N 1
ATOM 1733 C CA . GLU A 1 224 ? -14.787 17.896 4.255 1.00 54.25 224 GLU A CA 1
ATOM 1734 C C . GLU A 1 224 ? -15.122 17.067 5.511 1.00 54.25 224 GLU A C 1
ATOM 1736 O O . GLU A 1 224 ? -16.258 16.609 5.663 1.00 54.25 224 GLU A O 1
ATOM 1741 N N . LEU A 1 225 ? -14.153 16.847 6.409 1.00 48.72 225 LEU A N 1
ATOM 1742 C CA . LEU A 1 225 ? -14.372 16.096 7.643 1.00 48.72 225 LEU A CA 1
ATOM 1743 C C . LEU A 1 225 ? -15.164 16.943 8.654 1.00 48.72 225 LEU A C 1
ATOM 1745 O O . LEU A 1 225 ? -14.797 18.092 8.897 1.00 48.72 225 LEU A O 1
ATOM 1749 N N . PRO A 1 226 ? -16.227 16.393 9.272 1.00 39.81 226 PRO A N 1
ATOM 1750 C CA . PRO A 1 226 ? -16.891 17.054 10.388 1.00 39.81 226 PRO A CA 1
ATOM 1751 C C . PRO A 1 226 ? -15.934 17.076 11.589 1.00 39.81 226 PRO A C 1
ATOM 1753 O O . PRO A 1 226 ? -15.454 16.021 12.007 1.00 39.81 226 PRO A O 1
ATOM 1756 N N . PHE A 1 227 ? -15.638 18.274 12.094 1.00 42.19 227 PHE A N 1
ATOM 1757 C CA . PHE A 1 227 ? -14.896 18.493 13.339 1.00 42.19 227 PHE A CA 1
ATOM 1758 C C . PHE A 1 227 ? -15.848 18.503 14.534 1.00 42.19 227 PHE A C 1
ATOM 1760 O O . PHE A 1 227 ? -16.970 19.041 14.375 1.00 42.19 227 PHE A O 1
#

Sequence (227 aa):
FRVALDDFPSNDIGLPCVANAHYLKFDVLADGVDKINKTVALAHRLGLKVIAEKVEEWSDYESLKAAGVDFFQGHFFARPEMILRQSIRANKAHLLSLLVLLQDEQVTLDAVAEKVNTDLALSYRLLRLVNSAAIGMRRKVDSVPDAVRMLGLNTIRSMVYLSALTGIDGKPPALINTAMVRARFAQLLSTKTQLGNPNSAFLVGLFSTLDAFYDQPIKQIVSELPF

Foldseek 3Di:
DAAEDPCDALPPCVDPVVLRHQEYEHECVVRNLVSLLVSQVVCVVSNHAYEYEQDQAPVSVVSNVVSPHDYYYHCHLLAQPQDPDPPPDPVQQLLLVLLVLLPDPPRDLVNNLVSQVVDPVSQVVLQCVCPDVVVVDPDRDDGSSVSSVVCDSVNSSVSSLLCSLPVQPDGDPVLVVQLQVQLVVQLVVCVVVVPDHSSVSSVCSNLVSVCSSVSHPSVVVVVPRDD

Radius of gyration: 22.39 Å; Cα contacts (8 Å, |Δi|>4): 287; chains: 1; bounding box: 57×44×52 Å

pLDDT: mean 76.89, std 13.3, range [39.81, 97.06]

Secondary structure (DSSP, 8-state):
---EETT--TT-TTSGGGGG-SEEEEEHHHH-HHHHHHHHHHHHHTT-EEEEEEE--HHHHHHHHHTT--EEEESGGGS---------STTHHHHHHHHHHHH-TT--HHHHHHHHHT-HHHHHHHHHHHTSTTT--SS----HHHHHHHHHHHHHHHHHHHHHHHTSTT--HHHHHHHHHHHHHHHHHHHHHT-S-HHHHHHHHHHTTHHHHHTS-HHHHHHTS--

Solvent-accessible surface area (backbone atoms only — not comparable to full-atom values): 12909 Å² total; per-residue (Å²): 139,86,41,67,41,72,80,40,64,66,86,55,78,85,44,78,74,51,79,75,40,43,28,42,27,35,42,39,81,80,63,32,65,73,49,45,42,68,33,39,62,57,41,45,74,73,70,30,43,39,30,41,27,66,37,63,45,63,70,55,51,53,53,39,46,74,45,59,49,72,41,79,40,63,52,25,74,58,43,46,61,83,60,98,68,83,82,76,62,80,66,47,61,58,48,53,53,51,54,55,52,69,66,46,89,82,58,51,66,65,63,52,23,56,61,40,62,77,33,67,67,58,36,50,51,48,39,51,57,61,59,28,78,92,64,66,67,95,67,84,64,88,48,58,58,60,43,40,68,72,57,33,71,70,51,49,49,53,50,52,54,50,45,66,59,61,74,42,84,90,69,59,69,67,38,56,51,52,23,52,51,38,10,52,49,33,20,52,46,19,61,74,70,70,49,76,56,37,70,58,30,22,48,53,24,39,55,72,40,46,22,30,64,66,31,39,64,54,72,61,58,60,72,72,53,89,128

Mean predicted aligned error: 11.77 Å

Nearest PDB structures (foldseek):
  3i7a-assembly1_A  TM=5.433E-01  e=1.091E-02  Shewanella amazonensis SB2B
  2w27-assembly1_B  TM=4.419E-01  e=5.342E-02  Bacillus subtilis
  1yad-assembly1_B  TM=6.880E-01  e=4.298E-01  Bacillus subtilis
  1j5t-assembly1_A  TM=3.936E-01  e=1.372E-01  Thermotoga maritima
  8kdq-assembly1_A  TM=5.825E-01  e=1.726E+00  synthetic construct